Protein AF-A0A7S2FAE6-F1 (afdb_monomer)

Solvent-accessible surface area (backbone atoms only — not comparable to full-atom values): 12462 Å² total; per-residue (Å²): 137,85,75,59,72,75,58,51,53,54,49,51,54,49,50,62,63,43,47,62,54,51,49,50,54,51,50,50,52,50,46,66,76,73,44,55,69,73,56,50,51,54,55,51,71,72,33,72,61,52,60,45,44,45,73,72,30,77,69,49,45,90,47,55,66,68,56,52,51,54,55,57,71,53,44,44,81,48,76,45,56,57,75,36,74,50,88,51,78,46,15,25,38,34,30,67,38,46,37,33,40,39,87,93,40,81,41,41,62,72,33,75,45,34,72,69,37,31,58,52,83,56,66,88,67,57,74,73,68,69,36,30,25,74,28,58,28,35,31,38,34,38,43,37,68,55,54,50,57,50,27,75,74,30,61,75,46,32,60,47,46,52,51,43,27,52,53,50,50,52,53,41,48,52,52,50,50,51,55,53,51,54,52,51,54,54,50,53,52,52,53,50,54,53,51,52,51,52,53,53,54,50,52,53,52,51,51,52,51,52,53,55,51,52,57,54,53,52,55,54,51,55,54,55,67,73,75,113

Mean predicted aligned error: 9.19 Å

Secondary structure (DSSP, 8-state):
----HHHHHHHHHHHHHHHHHHHHHHHHHHHHHHS-HHHHHHHHHT-HHHHHHHHH-TTTTT--HHHHHHHHHTPEEEEE-TTPBP--TTEEEEEEES-EEETTEEE-TT-EE-TTGGG---TTT---PPPEESS-EEEEEEEHHHHHHHHHH-HHHHHHHHHHHHHHHHHHHHHHHHHHHHHHHHHHHHHHHHHHHHHHHHHHHHHHHHHHHHHHHHHHHHHHTT--

InterPro domains:
  IPR014710 RmlC-like jelly roll fold [G3DSA:2.60.120.10] (27-183)
  IPR018490 Cyclic nucleotide-binding domain superfamily [SSF51206] (2-164)

Foldseek 3Di:
DDDPPVVVVQVVVCCVVCVVVVVVVVVVVCCVVPPDPVVLLVVLVVDVLLVLCCPQQVLCPPDDSVLSSLQVVQWDKDKDAAFDWDPCALKKKAWQAAWKDWPNDIDGHSDIDCSLRVLDDDVLLNDTGTITGHHITMIIMHHSVSNVVSCVVPVSSVVSSVVSSVVSSVVSVVVSVVVVVVVVVVVVVVVVVVVVVVVVVVVVVVVVVVVVVVVVVVVVVVVVVVVD

Structure (mmCIF, N/CA/C/O backbone):
data_AF-A0A7S2FAE6-F1
#
_entry.id   AF-A0A7S2FAE6-F1
#
loop_
_atom_site.group_PDB
_atom_site.id
_atom_site.type_symbol
_atom_site.label_atom_id
_atom_site.label_alt_id
_atom_site.label_comp_id
_atom_site.label_asym_id
_atom_site.label_entity_id
_atom_site.label_seq_id
_atom_site.pdbx_PDB_ins_code
_atom_site.Cartn_x
_atom_site.Cartn_y
_atom_site.Cartn_z
_atom_site.occupancy
_atom_site.B_iso_or_equiv
_atom_site.auth_seq_id
_atom_site.auth_comp_id
_atom_site.auth_asym_id
_atom_site.auth_atom_id
_atom_site.pdbx_PDB_model_num
ATOM 1 N N . TRP A 1 1 ? 23.021 -21.460 19.531 1.00 55.19 1 TRP A N 1
ATOM 2 C CA . TRP A 1 1 ? 23.111 -20.729 18.249 1.00 55.19 1 TRP A CA 1
ATOM 3 C C . TRP A 1 1 ? 24.037 -19.522 18.395 1.00 55.19 1 TRP A C 1
ATOM 5 O O . TRP A 1 1 ? 23.713 -18.613 19.149 1.00 55.19 1 TRP A O 1
ATOM 15 N N . LYS A 1 2 ? 25.222 -19.511 17.762 1.00 80.00 2 LYS A N 1
ATOM 16 C CA . LYS A 1 2 ? 26.150 -18.360 17.795 1.00 80.00 2 LYS A CA 1
ATOM 17 C C . LYS A 1 2 ? 25.986 -17.550 16.503 1.00 80.00 2 LYS A C 1
ATOM 19 O O . LYS A 1 2 ? 26.531 -17.941 15.481 1.00 80.00 2 LYS A O 1
ATOM 24 N N . LEU A 1 3 ? 25.260 -16.426 16.538 1.00 83.75 3 LEU A N 1
ATOM 25 C CA . LEU A 1 3 ? 25.224 -15.502 15.392 1.00 83.75 3 LEU A CA 1
ATOM 26 C C . LEU A 1 3 ? 26.596 -14.824 15.197 1.00 83.75 3 LEU A C 1
ATOM 28 O O . LEU A 1 3 ? 27.256 -14.537 16.205 1.00 83.75 3 LEU A O 1
ATOM 32 N N . PRO A 1 4 ? 27.018 -14.507 13.959 1.00 88.81 4 PRO A N 1
ATOM 33 C CA . PRO A 1 4 ? 28.212 -13.699 13.705 1.00 88.81 4 PRO A CA 1
ATOM 34 C C . PRO A 1 4 ? 28.099 -12.305 14.345 1.00 88.81 4 PRO A C 1
ATOM 36 O O . PRO A 1 4 ? 27.006 -11.742 14.428 1.00 88.81 4 PRO A O 1
ATOM 39 N N . SER A 1 5 ? 29.218 -11.732 14.792 1.00 82.12 5 SER A N 1
ATOM 40 C CA . SER A 1 5 ? 29.260 -10.488 15.584 1.00 82.12 5 SER A CA 1
ATOM 41 C C . SER A 1 5 ? 28.549 -9.301 14.918 1.00 82.12 5 SER A C 1
ATOM 43 O O . SER A 1 5 ? 27.750 -8.637 15.577 1.00 82.12 5 SER A O 1
ATOM 45 N N . GLY A 1 6 ? 28.744 -9.087 13.612 1.00 84.00 6 GLY A N 1
ATOM 46 C CA . GLY A 1 6 ? 28.097 -7.992 12.872 1.00 84.00 6 GLY A CA 1
ATOM 47 C C . GLY A 1 6 ? 26.567 -8.090 12.816 1.00 84.00 6 GLY A C 1
ATOM 48 O O . GLY A 1 6 ? 25.873 -7.077 12.885 1.00 84.00 6 GLY A O 1
ATOM 49 N N . HIS A 1 7 ? 26.022 -9.309 12.782 1.00 84.62 7 HIS A N 1
ATOM 50 C CA . HIS A 1 7 ? 24.574 -9.527 12.777 1.00 84.62 7 HIS A CA 1
ATOM 51 C C . HIS A 1 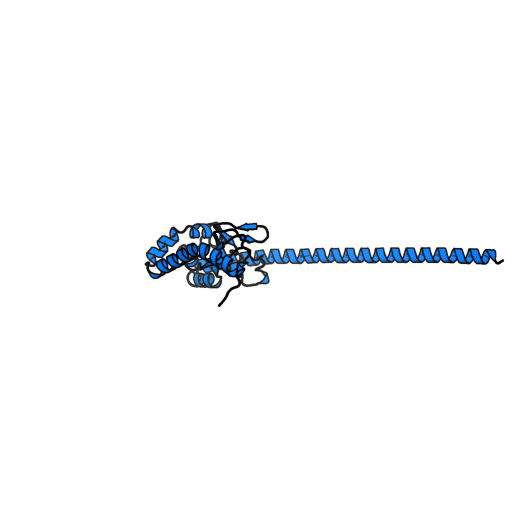7 ? 23.954 -9.274 14.155 1.00 84.62 7 HIS A C 1
ATOM 53 O O . HIS A 1 7 ? 22.822 -8.807 14.239 1.00 84.62 7 HIS A O 1
ATOM 59 N N . ARG A 1 8 ? 24.696 -9.517 15.247 1.00 87.62 8 ARG A N 1
ATOM 60 C CA . ARG A 1 8 ? 24.204 -9.255 16.612 1.00 87.62 8 ARG A CA 1
ATOM 61 C C . ARG A 1 8 ? 23.976 -7.771 16.869 1.00 87.62 8 ARG A C 1
ATOM 63 O O . ARG A 1 8 ? 23.012 -7.427 17.542 1.00 87.62 8 ARG A O 1
ATOM 70 N N . PHE A 1 9 ? 24.858 -6.912 16.356 1.00 86.44 9 PHE A N 1
ATOM 71 C CA . PHE A 1 9 ? 24.716 -5.465 16.513 1.00 86.44 9 PHE A CA 1
ATOM 72 C C . PHE A 1 9 ? 23.469 -4.954 15.786 1.00 86.44 9 PHE A C 1
ATOM 74 O O . PHE A 1 9 ? 22.611 -4.346 16.417 1.00 86.44 9 PHE A O 1
ATOM 81 N N . LYS A 1 10 ? 23.315 -5.305 14.501 1.00 83.38 10 LYS A N 1
ATOM 82 C CA . LYS A 1 10 ? 22.130 -4.945 13.705 1.00 83.38 10 LYS A CA 1
ATOM 83 C C . LYS A 1 10 ? 20.836 -5.474 14.316 1.00 83.38 10 LYS A C 1
ATOM 85 O O . LYS A 1 10 ? 19.850 -4.754 14.376 1.00 83.38 10 LYS A O 1
ATOM 90 N N . LEU A 1 11 ? 20.847 -6.710 14.817 1.00 87.31 11 LEU A N 1
ATOM 91 C CA . LEU A 1 11 ? 19.679 -7.291 15.476 1.00 87.31 11 LEU A CA 1
ATOM 92 C C . LEU A 1 11 ? 19.308 -6.528 16.752 1.00 87.31 11 LEU A C 1
ATOM 94 O O . LEU A 1 11 ? 18.132 -6.288 16.988 1.00 87.31 11 LEU A O 1
ATOM 98 N N . ARG A 1 12 ? 20.291 -6.131 17.571 1.00 88.12 12 ARG A N 1
ATOM 99 C CA . ARG A 1 12 ? 20.035 -5.322 18.772 1.00 88.12 12 ARG A CA 1
ATOM 100 C C . ARG A 1 12 ? 19.494 -3.942 18.421 1.00 88.12 12 ARG A C 1
ATOM 102 O O . ARG A 1 12 ? 18.541 -3.511 19.054 1.00 88.12 12 ARG A O 1
ATOM 109 N N . GLU A 1 13 ? 20.075 -3.280 17.423 1.00 86.06 13 GLU A N 1
ATOM 110 C CA . GLU A 1 13 ? 19.586 -1.988 16.929 1.00 86.06 13 GLU A CA 1
ATOM 111 C C . GLU A 1 13 ? 18.138 -2.109 16.436 1.00 86.06 13 GLU A C 1
ATOM 113 O O . GLU A 1 13 ? 17.268 -1.372 16.898 1.00 86.06 13 GLU A O 1
ATOM 118 N N . TYR A 1 14 ? 17.856 -3.111 15.599 1.00 85.75 14 TYR A N 1
ATOM 119 C CA . TYR A 1 14 ? 16.502 -3.419 15.150 1.00 85.75 14 TYR A CA 1
ATOM 120 C C . TYR A 1 14 ? 15.562 -3.673 16.330 1.00 85.75 14 TYR A C 1
ATOM 122 O O . TYR A 1 14 ? 14.500 -3.072 16.386 1.00 85.75 14 TYR A O 1
ATOM 130 N N . MET A 1 15 ? 15.945 -4.508 17.301 1.00 86.31 15 MET A N 1
ATOM 131 C CA . MET A 1 15 ? 15.112 -4.827 18.467 1.00 86.31 15 MET A CA 1
ATOM 132 C C . MET A 1 15 ? 14.821 -3.612 19.352 1.00 86.31 15 MET A C 1
ATOM 134 O O . MET A 1 15 ? 13.718 -3.510 19.884 1.00 86.31 15 MET A O 1
ATOM 138 N N . LEU A 1 16 ? 15.780 -2.695 19.512 1.00 85.38 16 LEU A N 1
ATOM 139 C CA . LEU A 1 16 ? 15.573 -1.460 20.270 1.00 85.38 16 LEU A CA 1
ATOM 140 C C . LEU A 1 16 ? 14.514 -0.580 19.603 1.00 85.38 16 LEU A C 1
ATOM 142 O O . LEU A 1 16 ? 13.605 -0.116 20.281 1.00 85.38 16 LEU A O 1
ATOM 146 N N . ILE A 1 17 ? 14.592 -0.415 18.282 1.00 82.88 17 ILE A N 1
ATOM 147 C CA . ILE A 1 17 ? 13.633 0.395 17.516 1.00 82.88 17 ILE A CA 1
ATOM 148 C C . ILE A 1 17 ? 12.282 -0.329 17.398 1.00 82.88 17 ILE A C 1
ATOM 150 O O . ILE A 1 17 ? 11.221 0.283 17.502 1.00 82.88 17 ILE A O 1
ATOM 154 N N . ALA A 1 18 ? 12.302 -1.650 17.227 1.00 82.31 18 ALA A N 1
ATOM 155 C CA . ALA A 1 18 ? 11.109 -2.481 17.123 1.00 82.31 18 ALA A CA 1
ATOM 156 C C . ALA A 1 18 ? 10.332 -2.573 18.436 1.00 82.31 18 ALA A C 1
ATOM 158 O O . ALA A 1 18 ? 9.151 -2.914 18.4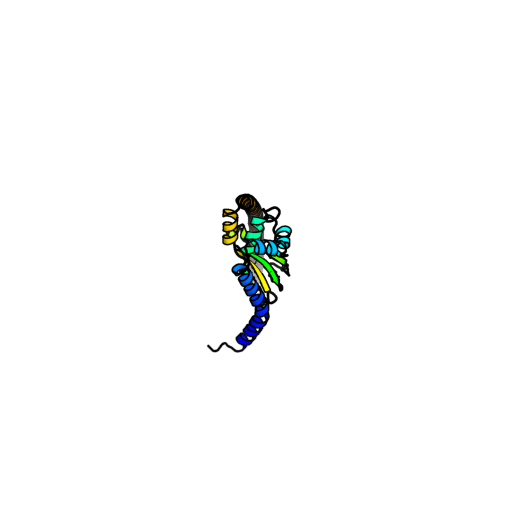03 1.00 82.31 18 ALA A O 1
ATOM 159 N N . LYS A 1 19 ? 10.952 -2.279 19.587 1.00 84.44 19 LYS A N 1
ATOM 160 C CA . LYS A 1 19 ? 10.289 -2.323 20.895 1.00 84.44 19 LYS A CA 1
ATOM 161 C C . LYS A 1 19 ? 9.086 -1.381 20.952 1.00 84.44 19 LYS A C 1
ATOM 163 O O . LYS A 1 19 ? 8.024 -1.802 21.407 1.00 84.44 19 LYS A O 1
ATOM 168 N N . ASP A 1 20 ? 9.227 -0.159 20.445 1.00 74.62 20 ASP A N 1
ATOM 169 C CA . ASP A 1 20 ? 8.150 0.839 20.463 1.00 74.62 20 ASP A CA 1
ATOM 170 C C . ASP A 1 20 ? 6.988 0.419 19.554 1.00 74.62 20 ASP A C 1
ATOM 172 O O . ASP A 1 20 ? 5.819 0.521 19.924 1.00 74.62 20 ASP A O 1
ATOM 176 N N . ILE A 1 21 ? 7.298 -0.153 18.390 1.00 73.81 21 ILE A N 1
ATOM 177 C CA . ILE A 1 21 ? 6.284 -0.656 17.453 1.00 73.81 21 ILE A CA 1
ATOM 178 C C . ILE A 1 21 ? 5.610 -1.913 18.000 1.00 73.81 21 ILE A C 1
ATOM 180 O O . ILE A 1 21 ? 4.393 -2.021 17.945 1.00 73.81 21 ILE A O 1
ATOM 184 N N . SER A 1 22 ? 6.376 -2.832 18.588 1.00 76.81 22 SER A N 1
ATOM 185 C CA . SER A 1 22 ? 5.836 -4.041 19.222 1.00 76.81 22 SER A CA 1
ATOM 186 C C . SER A 1 22 ? 4.911 -3.684 20.382 1.00 76.81 22 SER A C 1
ATOM 188 O O . SER A 1 22 ? 3.907 -4.357 20.594 1.00 76.81 22 SER A O 1
ATOM 190 N N . CYS A 1 23 ? 5.220 -2.607 21.113 1.00 79.88 23 CYS A N 1
ATOM 191 C CA . CYS A 1 23 ? 4.333 -2.051 22.128 1.00 79.88 23 CYS A CA 1
ATOM 192 C C . CYS A 1 23 ? 3.013 -1.577 21.506 1.00 79.88 23 CYS A C 1
ATOM 194 O O . CYS A 1 23 ? 1.952 -1.970 21.980 1.00 79.88 23 CYS A O 1
ATOM 196 N N . HIS A 1 24 ? 3.067 -0.821 20.404 1.00 71.06 24 HIS A N 1
ATOM 197 C CA . HIS A 1 24 ? 1.869 -0.384 19.684 1.00 71.06 24 HIS A CA 1
ATOM 198 C C . HIS A 1 24 ? 1.041 -1.544 19.118 1.00 71.06 24 HIS A C 1
ATOM 200 O O . HIS A 1 24 ? -0.174 -1.539 19.291 1.00 71.06 24 HIS A O 1
ATOM 206 N N . THR A 1 25 ? 1.669 -2.550 18.504 1.00 74.50 25 THR A N 1
ATOM 207 C CA . THR A 1 25 ? 0.974 -3.747 18.002 1.00 74.50 25 THR A CA 1
ATOM 208 C C . THR A 1 25 ? 0.319 -4.514 19.147 1.00 74.50 25 THR A C 1
ATOM 210 O O . THR A 1 25 ? -0.842 -4.895 19.054 1.00 74.50 25 THR A O 1
ATOM 213 N N . ARG A 1 26 ? 1.028 -4.688 20.269 1.00 78.31 26 ARG A N 1
ATOM 214 C CA . ARG A 1 26 ? 0.478 -5.351 21.456 1.00 78.31 26 ARG A CA 1
ATOM 215 C C . ARG A 1 26 ? -0.671 -4.557 22.062 1.00 78.31 26 ARG A C 1
ATOM 217 O O . ARG A 1 26 ? -1.652 -5.143 22.496 1.00 78.31 26 ARG A O 1
ATOM 224 N N . GLN A 1 27 ? -0.564 -3.233 22.082 1.00 76.94 27 GLN A N 1
ATOM 225 C CA . GLN A 1 27 ? -1.645 -2.368 22.529 1.00 76.94 27 GLN A CA 1
ATOM 226 C C . GLN A 1 27 ? -2.856 -2.489 21.598 1.00 76.94 27 GLN A C 1
ATOM 228 O O . GLN A 1 27 ? -3.959 -2.616 22.104 1.00 76.94 27 GLN A O 1
ATOM 233 N N . GLN A 1 28 ? -2.673 -2.518 20.273 1.00 73.75 28 GLN A N 1
ATOM 234 C CA . GLN A 1 28 ? -3.770 -2.774 19.330 1.00 73.75 28 GLN A CA 1
ATOM 235 C C . GLN A 1 28 ? -4.436 -4.129 19.578 1.00 73.75 28 GLN A C 1
ATOM 237 O O . GLN A 1 28 ? -5.649 -4.162 19.738 1.00 73.75 28 GLN A O 1
ATOM 242 N N . GLN A 1 29 ? -3.660 -5.206 19.724 1.00 79.69 29 GLN A N 1
ATOM 243 C CA . GLN A 1 29 ? -4.199 -6.532 20.050 1.00 79.69 29 GLN A CA 1
ATOM 244 C C . GLN A 1 29 ? -4.986 -6.525 21.363 1.00 79.69 29 GLN A C 1
ATOM 246 O O . GLN A 1 29 ? -6.108 -7.013 21.424 1.00 79.69 29 GLN A O 1
ATOM 251 N N . LEU A 1 30 ? -4.446 -5.897 22.411 1.00 82.00 30 LEU A N 1
ATOM 252 C CA . LEU A 1 30 ? -5.149 -5.776 23.687 1.00 82.00 30 LEU A CA 1
ATOM 253 C C . LEU A 1 30 ? -6.445 -4.969 23.558 1.00 82.00 30 LEU A C 1
ATOM 255 O O . LEU A 1 30 ? -7.428 -5.300 24.219 1.00 82.00 30 LEU A O 1
ATOM 259 N N . LEU A 1 31 ? -6.463 -3.921 22.732 1.00 79.38 31 LEU A N 1
ATOM 260 C CA . LEU A 1 31 ? -7.671 -3.141 22.463 1.00 79.38 31 LEU A CA 1
ATOM 261 C C . LEU A 1 31 ? -8.706 -3.976 21.693 1.00 79.38 31 LEU A C 1
ATOM 263 O O . LEU A 1 31 ? -9.890 -3.902 22.003 1.00 79.38 31 LEU A O 1
ATOM 267 N N . GLU A 1 32 ? -8.274 -4.784 20.729 1.00 78.94 32 GLU A N 1
ATOM 268 C CA . GLU A 1 32 ? -9.147 -5.664 19.945 1.00 78.94 32 GLU A CA 1
ATOM 269 C C . GLU A 1 32 ? -9.753 -6.795 20.786 1.00 78.94 32 GLU A C 1
ATOM 271 O O . GLU A 1 32 ? -10.933 -7.106 20.632 1.00 78.94 32 GLU A O 1
ATOM 276 N N . GLU A 1 33 ? -8.980 -7.371 21.707 1.00 87.38 33 GLU A N 1
ATOM 277 C CA . GLU A 1 33 ? -9.419 -8.483 22.560 1.00 87.38 33 GLU A CA 1
ATOM 278 C C . GLU A 1 33 ? -10.288 -8.033 23.744 1.00 87.38 33 GLU A C 1
ATOM 280 O O . GLU A 1 33 ? -11.186 -8.763 24.159 1.00 87.38 33 GLU A O 1
ATOM 285 N N . ASN A 1 34 ? -10.030 -6.846 24.311 1.00 89.62 34 ASN A N 1
ATOM 286 C CA . ASN A 1 34 ? -10.647 -6.430 25.579 1.00 89.62 34 ASN A CA 1
ATOM 287 C C . ASN A 1 34 ? -11.699 -5.324 25.442 1.00 89.62 34 ASN A C 1
ATOM 289 O O . ASN A 1 34 ? -12.437 -5.072 26.397 1.00 89.62 34 ASN A O 1
ATOM 293 N N . LEU A 1 35 ? -11.777 -4.627 24.305 1.00 89.38 35 LEU A N 1
ATOM 294 C CA . LEU A 1 35 ? -12.787 -3.586 24.117 1.00 89.38 35 LEU A CA 1
ATOM 295 C C . LEU A 1 35 ? -14.020 -4.122 23.406 1.00 89.38 35 LEU A C 1
ATOM 297 O O . LEU A 1 35 ? -13.930 -4.911 22.472 1.00 89.38 35 LEU A O 1
ATOM 301 N N . SER A 1 36 ? -15.181 -3.593 23.788 1.00 92.44 36 SER A N 1
ATOM 302 C CA . SER A 1 36 ? -16.413 -3.808 23.033 1.00 92.44 36 SER A CA 1
ATOM 303 C C . SER A 1 36 ? -16.298 -3.244 21.615 1.00 92.44 36 SER A C 1
ATOM 305 O O . SER A 1 36 ? -15.669 -2.206 21.391 1.00 92.44 36 SER A O 1
ATOM 307 N N . GLU A 1 37 ? -16.975 -3.878 20.657 1.00 88.19 37 GLU A N 1
ATOM 308 C CA . GLU A 1 37 ? -16.965 -3.449 19.253 1.00 88.19 37 GLU A CA 1
ATOM 309 C C . GLU A 1 37 ? -17.378 -1.982 19.077 1.00 88.19 37 GLU A C 1
ATOM 311 O O . GLU A 1 37 ? -16.783 -1.249 18.288 1.00 88.19 37 GLU A O 1
ATOM 316 N N . GLY A 1 38 ? -18.361 -1.519 19.857 1.00 91.38 38 GLY A N 1
ATOM 317 C CA . GLY A 1 38 ? -18.809 -0.128 19.818 1.00 91.38 38 GLY A CA 1
ATOM 318 C C . GLY A 1 38 ? -17.715 0.863 20.223 1.00 91.38 38 GLY A C 1
ATOM 319 O O . GLY A 1 38 ? -17.598 1.932 19.621 1.00 91.38 38 GLY A O 1
ATOM 320 N N . LEU A 1 39 ? -16.883 0.516 21.209 1.00 90.25 39 LEU A N 1
ATOM 321 C CA . LEU A 1 39 ? -15.762 1.359 21.622 1.00 90.25 39 LEU A CA 1
ATOM 322 C C . LEU A 1 39 ? -14.607 1.291 20.618 1.00 90.25 39 LEU A C 1
ATOM 324 O O . LEU A 1 39 ? -14.026 2.327 20.301 1.00 90.25 39 LEU A O 1
ATOM 328 N N . GLN A 1 40 ? -14.333 0.114 20.050 1.00 89.94 40 GLN A N 1
ATOM 329 C CA . GLN A 1 40 ? -13.346 -0.029 18.975 1.00 89.94 40 GLN A CA 1
ATOM 330 C C . GLN A 1 40 ? -13.697 0.862 17.778 1.00 89.94 40 GLN A C 1
ATOM 332 O O . GLN A 1 40 ? -12.844 1.605 17.297 1.00 89.94 40 GLN A O 1
ATOM 337 N N . ARG A 1 41 ? -14.967 0.875 17.347 1.00 91.06 41 ARG A N 1
ATOM 338 C CA . ARG A 1 41 ? -15.430 1.761 16.265 1.00 91.06 41 ARG A CA 1
ATOM 339 C C . ARG A 1 41 ? -15.200 3.236 16.587 1.00 91.06 41 ARG A C 1
ATOM 341 O O . ARG A 1 41 ? -14.702 3.961 15.733 1.00 91.06 41 ARG A O 1
ATOM 348 N N . LYS A 1 42 ? -15.505 3.681 17.811 1.00 92.31 42 LYS A N 1
ATOM 349 C CA . LYS A 1 42 ? -15.258 5.073 18.235 1.00 92.31 42 LYS A CA 1
ATOM 350 C C . LYS A 1 42 ? -13.776 5.444 18.153 1.00 92.31 42 LYS A C 1
ATOM 352 O O . LYS A 1 42 ? -13.445 6.472 17.574 1.00 92.31 42 LYS A O 1
ATOM 357 N N . ILE A 1 43 ? -12.890 4.580 18.649 1.00 91.50 43 ILE A N 1
ATOM 358 C CA . ILE A 1 43 ? -11.435 4.798 18.580 1.00 91.50 43 ILE A CA 1
ATOM 359 C C . ILE A 1 43 ? -10.960 4.863 17.122 1.00 91.50 43 ILE A C 1
ATOM 361 O O . ILE A 1 43 ? -10.132 5.701 16.766 1.00 91.50 43 ILE A O 1
ATOM 365 N N . LEU A 1 44 ? -11.491 3.997 16.256 1.00 90.81 44 LEU A N 1
ATOM 366 C CA . LEU A 1 44 ? -11.144 3.985 14.836 1.00 90.81 44 LEU A CA 1
ATOM 367 C C . LEU A 1 44 ? -11.625 5.239 14.095 1.00 90.81 44 LEU A C 1
ATOM 369 O O . LEU A 1 44 ? -10.918 5.709 13.205 1.00 90.81 44 LEU A O 1
ATOM 373 N N . LEU A 1 45 ? -12.770 5.811 14.477 1.00 93.19 45 LEU A N 1
ATOM 374 C CA . LEU A 1 45 ? -13.264 7.074 13.914 1.00 93.19 45 LEU A CA 1
ATOM 375 C C . LEU A 1 45 ? -12.353 8.258 14.238 1.00 93.19 45 LEU A C 1
ATOM 377 O O . LEU A 1 45 ? -12.184 9.151 13.411 1.00 93.19 45 LEU A O 1
ATOM 381 N N . GLU A 1 46 ? -11.729 8.241 15.411 1.00 92.81 46 GLU A N 1
ATOM 382 C CA . GLU A 1 46 ? -10.755 9.252 15.829 1.00 92.81 46 GLU A CA 1
ATOM 383 C C . GLU A 1 46 ? -9.343 8.972 15.284 1.00 92.81 46 GLU A C 1
ATOM 385 O O . GLU A 1 46 ? -8.431 9.794 15.418 1.00 92.81 46 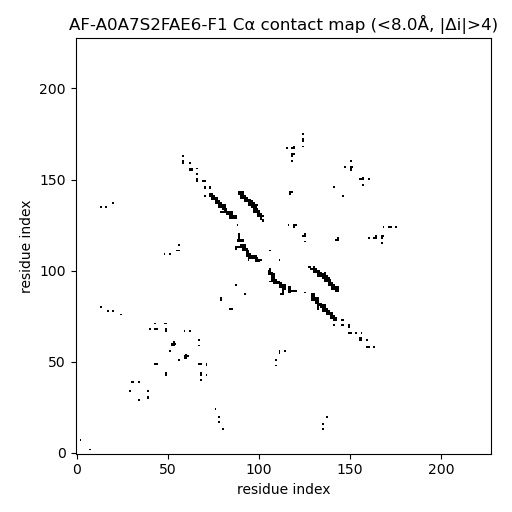GLU A O 1
ATOM 390 N N . SER A 1 47 ? -9.134 7.822 14.634 1.00 91.50 47 SER A N 1
ATOM 391 C CA . SER A 1 47 ? -7.826 7.445 14.114 1.00 91.50 47 SER A CA 1
ATOM 392 C C . SER A 1 47 ? -7.416 8.340 12.939 1.00 91.50 47 SER A C 1
ATOM 394 O O . SER A 1 47 ? -8.124 8.423 11.931 1.00 91.50 47 SER A O 1
ATOM 396 N N . PRO A 1 48 ? -6.198 8.915 12.953 1.00 93.75 48 PRO A N 1
ATOM 397 C CA . PRO A 1 48 ? -5.702 9.718 11.836 1.00 93.75 48 PRO A CA 1
ATOM 398 C C . PRO A 1 48 ? -5.526 8.902 10.545 1.00 93.75 48 PRO A C 1
ATOM 400 O O . PRO A 1 48 ? -5.364 9.477 9.470 1.00 93.75 48 PRO A O 1
ATOM 403 N N . ILE A 1 49 ? -5.534 7.565 10.628 1.00 95.00 49 ILE A N 1
ATOM 404 C CA . ILE A 1 49 ? -5.469 6.679 9.459 1.00 95.00 49 ILE A CA 1
ATOM 405 C C . ILE A 1 49 ? -6.687 6.842 8.563 1.00 95.00 49 ILE A C 1
ATOM 407 O O . ILE A 1 49 ? -6.531 6.843 7.341 1.00 95.00 49 ILE A O 1
ATOM 411 N N . LEU A 1 50 ? -7.866 7.034 9.155 1.00 95.62 50 LEU A N 1
ATOM 412 C CA . LEU A 1 50 ? -9.107 7.202 8.411 1.00 95.62 50 LEU A CA 1
ATOM 413 C C . LEU A 1 50 ? -8.998 8.388 7.445 1.00 95.62 50 LEU A C 1
ATOM 415 O O . LEU A 1 50 ? -9.211 8.229 6.243 1.00 95.62 50 LEU A O 1
ATOM 419 N N . GLY A 1 51 ? -8.529 9.536 7.943 1.00 95.81 51 GLY A N 1
ATOM 420 C CA . GLY A 1 51 ? -8.310 10.728 7.122 1.00 95.81 51 GLY A CA 1
ATOM 421 C C . GLY A 1 51 ? -7.247 10.530 6.035 1.00 95.81 51 GLY A C 1
ATOM 422 O O . GLY A 1 51 ? -7.407 11.021 4.916 1.00 95.81 51 GLY A O 1
ATOM 423 N N . VAL A 1 52 ? -6.180 9.771 6.316 1.00 97.19 52 VAL A N 1
ATOM 424 C CA . VAL A 1 52 ? -5.151 9.444 5.312 1.00 97.19 52 VAL A CA 1
ATOM 425 C C . VAL A 1 52 ? -5.736 8.604 4.182 1.00 97.19 52 VAL A C 1
ATOM 427 O O . VAL A 1 52 ? -5.496 8.925 3.018 1.00 97.19 52 VAL A O 1
ATOM 430 N N . ILE A 1 53 ? -6.510 7.566 4.504 1.00 97.38 53 ILE A N 1
ATOM 431 C CA . ILE A 1 53 ? -7.147 6.704 3.503 1.00 97.38 53 ILE A CA 1
ATOM 432 C C . ILE A 1 53 ? -8.140 7.518 2.676 1.00 97.38 53 ILE A C 1
ATOM 434 O O . ILE A 1 53 ? -8.014 7.560 1.457 1.00 97.38 53 ILE A O 1
ATOM 438 N N . GLN A 1 54 ? -9.055 8.245 3.313 1.00 96.25 54 GLN A N 1
ATOM 439 C CA . GLN A 1 54 ? -10.060 9.043 2.604 1.00 96.25 54 GLN A CA 1
ATOM 440 C C . GLN A 1 54 ? -9.443 10.092 1.668 1.00 96.25 54 GLN A C 1
ATOM 442 O O . GLN A 1 54 ? -9.954 10.315 0.573 1.00 96.25 54 GLN A O 1
ATOM 447 N N . THR A 1 55 ? -8.333 10.715 2.076 1.00 96.81 55 THR A N 1
ATOM 448 C CA . THR A 1 55 ? -7.697 11.792 1.301 1.00 96.81 55 THR A CA 1
ATOM 449 C C . THR A 1 55 ? -6.774 11.264 0.204 1.00 96.81 55 THR A C 1
ATOM 451 O O . THR A 1 55 ? -6.713 11.836 -0.883 1.00 96.81 55 THR A O 1
ATOM 454 N N . LYS A 1 56 ? -6.006 10.200 0.475 1.00 97.38 56 LYS A N 1
ATOM 455 C CA . LYS A 1 56 ? -4.937 9.731 -0.428 1.00 97.38 56 LYS A CA 1
ATOM 456 C C . LYS A 1 56 ? -5.323 8.523 -1.274 1.00 97.38 56 LYS A C 1
ATOM 458 O O . LYS A 1 56 ? -4.668 8.266 -2.281 1.00 97.38 56 LYS A O 1
ATOM 463 N N . VAL A 1 57 ? -6.365 7.787 -0.897 1.00 97.81 57 VAL A N 1
ATOM 464 C CA . VAL A 1 57 ? -6.817 6.586 -1.604 1.00 97.81 57 VAL A CA 1
ATOM 465 C C . VAL A 1 57 ? -8.080 6.926 -2.387 1.00 97.81 57 VAL A C 1
ATOM 467 O O . VAL A 1 57 ? -9.185 6.950 -1.854 1.00 97.81 57 VAL A O 1
ATOM 470 N N . TYR A 1 58 ? -7.921 7.193 -3.684 1.00 96.75 58 TYR A N 1
ATOM 471 C CA . TYR A 1 58 ? -8.999 7.744 -4.518 1.00 96.75 58 TYR A CA 1
ATOM 472 C C . TYR A 1 58 ? -10.265 6.865 -4.555 1.00 96.75 58 TYR A C 1
ATOM 474 O O . TYR A 1 58 ? -11.381 7.375 -4.658 1.00 96.75 58 TYR A O 1
ATOM 482 N N . TRP A 1 59 ? -10.106 5.540 -4.485 1.00 96.81 59 TRP A N 1
ATOM 483 C CA . TRP A 1 59 ? -11.232 4.609 -4.490 1.00 96.81 59 TRP A CA 1
ATOM 484 C C . TRP A 1 59 ? -11.933 4.534 -3.134 1.00 96.81 59 TRP A C 1
ATOM 486 O O . TRP A 1 59 ? -13.114 4.201 -3.097 1.00 96.81 59 TRP A O 1
ATOM 496 N N . ALA A 1 60 ? -11.251 4.909 -2.050 1.00 96.94 60 ALA A N 1
ATOM 497 C CA . ALA A 1 60 ? -11.813 4.933 -0.705 1.00 96.94 60 ALA A CA 1
ATOM 498 C C . ALA A 1 60 ? -12.653 6.190 -0.429 1.00 96.94 60 ALA A C 1
ATOM 500 O O . ALA A 1 60 ? -13.498 6.190 0.464 1.00 96.94 60 ALA A O 1
ATOM 501 N N . ALA A 1 61 ? -12.450 7.261 -1.202 1.00 93.62 61 ALA A N 1
ATOM 502 C CA . ALA A 1 61 ? -13.242 8.480 -1.087 1.00 93.62 61 ALA A CA 1
ATOM 503 C C . ALA A 1 61 ? -14.734 8.171 -1.290 1.00 93.62 61 ALA A C 1
ATOM 505 O O . ALA A 1 61 ? -15.100 7.645 -2.332 1.00 93.62 61 ALA A O 1
ATOM 506 N N . GLY A 1 62 ? -15.603 8.489 -0.331 1.00 92.31 62 GLY A N 1
ATOM 507 C CA . GLY A 1 62 ? -17.044 8.225 -0.449 1.00 92.31 62 GLY A CA 1
ATOM 508 C C . GLY A 1 62 ? -17.445 6.748 -0.352 1.00 92.31 62 GLY A C 1
ATOM 509 O O . GLY A 1 62 ? -18.531 6.394 -0.805 1.00 92.31 62 GLY A O 1
ATOM 510 N N . LEU A 1 63 ? -16.581 5.887 0.195 1.00 96.44 63 LEU A N 1
ATOM 511 C CA . LEU A 1 63 ? -17.029 4.604 0.734 1.00 96.44 63 LEU A CA 1
ATOM 512 C C . LEU A 1 63 ? -17.906 4.821 1.970 1.00 96.44 63 LEU A C 1
ATOM 514 O O . LEU A 1 63 ? -17.761 5.815 2.685 1.00 96.44 63 LEU A O 1
ATOM 518 N N . GLU A 1 64 ? -18.788 3.858 2.219 1.00 96.31 64 GLU A N 1
ATOM 519 C CA . GLU A 1 64 ? -19.541 3.775 3.464 1.00 96.31 64 GLU A CA 1
ATOM 520 C C . GLU A 1 64 ? -18.589 3.741 4.665 1.00 96.31 64 GLU A C 1
ATOM 522 O O . GLU A 1 64 ? -17.528 3.110 4.625 1.00 96.31 64 GLU A O 1
ATOM 527 N N . GLN A 1 65 ? -18.962 4.444 5.735 1.00 95.50 65 GLN A N 1
ATOM 528 C CA . GLN A 1 65 ? -18.109 4.589 6.910 1.00 95.50 65 GLN A CA 1
ATOM 529 C C . GLN A 1 65 ? -17.780 3.234 7.542 1.00 95.50 65 GLN A C 1
ATOM 531 O O . GLN A 1 65 ? -16.621 2.988 7.857 1.00 95.50 65 GLN A O 1
ATOM 536 N N . ASP A 1 66 ? -18.762 2.342 7.669 1.00 95.75 66 ASP A N 1
ATOM 537 C CA . ASP A 1 66 ? -18.550 1.017 8.256 1.00 95.75 66 ASP A CA 1
ATOM 538 C C . ASP A 1 66 ? -17.588 0.169 7.409 1.00 95.75 66 ASP A C 1
ATOM 540 O O . ASP A 1 66 ? -16.665 -0.433 7.954 1.00 95.75 66 ASP A O 1
ATOM 544 N N . ALA A 1 67 ? -17.688 0.233 6.076 1.00 97.12 67 ALA A N 1
ATOM 545 C CA . ALA A 1 67 ? -16.732 -0.422 5.183 1.00 97.12 67 ALA A CA 1
ATOM 546 C C . ALA A 1 67 ? -15.303 0.130 5.354 1.00 97.12 67 ALA A C 1
ATOM 548 O O . ALA A 1 67 ? -14.333 -0.628 5.351 1.00 97.12 67 ALA A O 1
ATOM 549 N N . LEU A 1 68 ? -15.147 1.449 5.534 1.00 96.81 68 LEU A N 1
ATOM 550 C CA . LEU A 1 68 ? -13.842 2.060 5.818 1.00 96.81 68 LEU A CA 1
ATOM 551 C C . LEU A 1 68 ? -13.272 1.605 7.163 1.00 96.81 68 LEU A C 1
ATOM 553 O O . LEU A 1 68 ? -12.073 1.342 7.251 1.00 96.81 68 LEU A O 1
ATOM 557 N N . LEU A 1 69 ? -14.108 1.511 8.197 1.00 95.44 69 LEU A N 1
ATOM 558 C CA . LEU A 1 69 ? -13.687 1.032 9.512 1.00 95.44 69 LEU A CA 1
ATOM 559 C C . LEU A 1 69 ? -13.208 -0.421 9.437 1.00 95.44 69 LEU A C 1
ATOM 561 O O . LEU A 1 69 ? -12.141 -0.724 9.969 1.00 95.44 69 LEU A O 1
ATOM 565 N N . GLU A 1 70 ? -13.915 -1.288 8.710 1.00 96.12 70 GLU A N 1
ATOM 566 C CA . GLU A 1 70 ? -13.493 -2.679 8.503 1.00 96.12 70 GLU A CA 1
ATOM 567 C C . GLU A 1 70 ? -12.210 -2.799 7.665 1.00 96.12 70 GLU A C 1
ATOM 569 O O . GLU A 1 70 ? -11.336 -3.612 7.974 1.00 96.12 70 GLU A O 1
ATOM 574 N N . ILE A 1 71 ? -12.007 -1.928 6.668 1.00 97.06 71 ILE A N 1
ATOM 575 C CA . ILE A 1 71 ? -10.720 -1.837 5.955 1.00 97.06 71 ILE A CA 1
ATOM 576 C C . ILE A 1 71 ? -9.584 -1.476 6.919 1.00 97.06 71 ILE A C 1
ATOM 578 O O . ILE A 1 71 ? -8.502 -2.057 6.828 1.00 97.06 71 ILE A O 1
ATOM 582 N N . ILE A 1 72 ? -9.805 -0.526 7.833 1.00 95.31 72 ILE A N 1
ATOM 583 C CA . ILE A 1 72 ? -8.786 -0.110 8.807 1.00 95.31 72 ILE A CA 1
ATOM 584 C C . ILE A 1 72 ? -8.484 -1.236 9.796 1.00 95.31 72 ILE A C 1
ATOM 586 O O . ILE A 1 72 ? -7.316 -1.437 10.120 1.00 95.31 72 ILE A O 1
ATOM 590 N N . ARG A 1 73 ? -9.497 -1.994 10.233 1.00 92.81 73 ARG A N 1
ATOM 591 C CA . ARG A 1 73 ? -9.317 -3.188 11.080 1.00 92.81 73 ARG A CA 1
ATOM 592 C C . ARG A 1 73 ? -8.489 -4.271 10.394 1.00 92.81 73 ARG A C 1
ATOM 594 O O . ARG A 1 73 ? -7.747 -4.986 11.048 1.00 92.81 73 ARG A O 1
ATOM 601 N N . CYS A 1 74 ? -8.572 -4.365 9.070 1.00 94.56 74 CYS A N 1
ATOM 602 C CA . CYS A 1 74 ? -7.779 -5.306 8.283 1.00 94.56 74 CYS A CA 1
ATOM 603 C C . CYS A 1 74 ? -6.320 -4.869 8.042 1.00 94.56 74 CYS A C 1
ATOM 605 O O . CYS A 1 74 ? -5.598 -5.582 7.338 1.00 94.56 74 CYS A O 1
ATOM 607 N N . LEU A 1 75 ? -5.886 -3.704 8.543 1.00 94.75 75 LEU A N 1
ATOM 608 C CA . LEU A 1 75 ? -4.512 -3.234 8.370 1.00 94.75 75 LEU A CA 1
ATOM 609 C C . LEU A 1 75 ? -3.557 -3.958 9.316 1.00 94.75 75 LEU A C 1
ATOM 611 O O . LEU A 1 75 ? -3.665 -3.829 10.531 1.00 94.75 75 LEU A O 1
ATOM 615 N N . ASP A 1 76 ? -2.552 -4.613 8.746 1.00 92.44 76 ASP A N 1
ATOM 616 C CA . ASP A 1 76 ? -1.495 -5.274 9.506 1.00 92.44 76 ASP A CA 1
ATOM 617 C C . ASP A 1 76 ? -0.244 -4.393 9.615 1.00 92.44 76 ASP A C 1
ATOM 619 O O . ASP A 1 76 ? 0.162 -3.730 8.653 1.00 92.44 76 ASP A O 1
ATOM 623 N N . SER A 1 77 ? 0.378 -4.385 10.790 1.00 91.88 77 SER A N 1
ATOM 624 C CA . SER A 1 77 ? 1.557 -3.573 11.090 1.00 91.88 77 SER A CA 1
ATOM 625 C C . SER A 1 77 ? 2.832 -4.364 10.821 1.00 91.88 77 SER A C 1
ATOM 627 O O . SER A 1 77 ? 3.073 -5.406 11.425 1.00 91.88 77 SER A O 1
ATOM 629 N N . ALA A 1 78 ? 3.694 -3.838 9.952 1.00 92.25 78 ALA A N 1
ATOM 630 C CA . ALA A 1 78 ? 4.969 -4.458 9.609 1.00 92.25 78 ALA A CA 1
ATOM 631 C C . ALA A 1 78 ? 6.132 -3.475 9.770 1.00 92.25 78 ALA A C 1
ATOM 633 O O . ALA A 1 78 ? 5.999 -2.269 9.538 1.00 92.25 78 ALA A O 1
ATOM 634 N N . MET A 1 79 ? 7.300 -4.007 10.128 1.00 91.75 79 MET A N 1
ATOM 635 C CA . MET A 1 79 ? 8.530 -3.240 10.276 1.00 91.75 79 MET A CA 1
ATOM 636 C C . MET A 1 79 ? 9.626 -3.799 9.378 1.00 91.75 79 MET A C 1
ATOM 638 O O . MET A 1 79 ? 9.752 -5.008 9.206 1.00 91.75 79 MET A O 1
ATOM 642 N N . TYR A 1 80 ? 10.421 -2.888 8.831 1.00 94.06 80 TYR A N 1
ATOM 643 C CA . TYR A 1 80 ? 11.515 -3.183 7.921 1.00 94.06 80 TYR A CA 1
ATOM 644 C C . TYR A 1 80 ? 12.774 -2.461 8.397 1.00 94.06 80 TYR A C 1
ATOM 646 O O . TYR A 1 80 ? 12.720 -1.297 8.822 1.00 94.06 80 TYR A O 1
ATOM 654 N N . ALA A 1 81 ? 13.908 -3.152 8.344 1.00 93.50 81 ALA A N 1
ATOM 655 C CA . ALA A 1 81 ? 15.210 -2.561 8.610 1.00 93.50 81 ALA A CA 1
ATOM 656 C C . ALA A 1 81 ? 15.637 -1.651 7.451 1.00 93.50 81 ALA A C 1
ATOM 658 O O . ALA A 1 81 ? 14.986 -1.584 6.410 1.00 93.50 81 ALA A O 1
ATOM 659 N N . LYS A 1 82 ? 16.739 -0.925 7.634 1.00 94.81 82 LYS A N 1
ATOM 660 C CA . LYS A 1 82 ? 17.323 -0.081 6.588 1.00 94.81 82 LYS A CA 1
ATOM 661 C C . LYS A 1 82 ? 17.823 -0.918 5.399 1.00 94.81 82 LYS A C 1
ATOM 663 O O . LYS A 1 82 ? 18.372 -1.999 5.5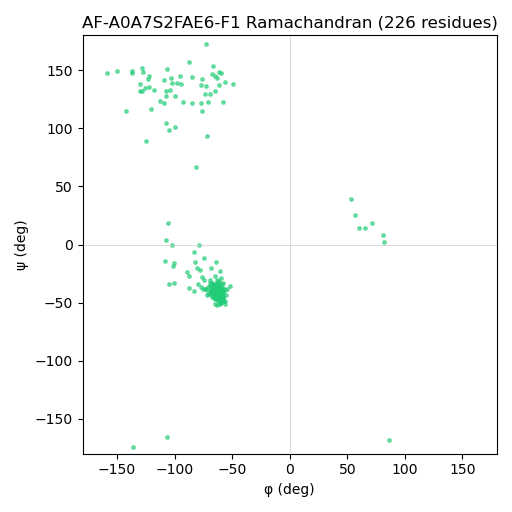91 1.00 94.81 82 LYS A O 1
ATOM 668 N N . ASP A 1 83 ? 17.694 -0.366 4.191 1.00 95.88 83 ASP A N 1
ATOM 669 C CA . ASP A 1 83 ? 18.127 -0.940 2.909 1.00 95.88 83 ASP A CA 1
ATOM 670 C C . ASP A 1 83 ? 17.390 -2.225 2.483 1.00 95.88 83 ASP A C 1
ATOM 672 O O . ASP A 1 83 ? 17.807 -2.884 1.522 1.00 95.88 83 ASP A O 1
ATOM 676 N N . GLU A 1 84 ? 16.263 -2.536 3.127 1.00 96.56 84 GLU A N 1
ATOM 677 C CA . GLU A 1 84 ? 15.378 -3.659 2.819 1.00 96.56 84 GLU A CA 1
ATOM 678 C C . GLU A 1 84 ? 14.335 -3.304 1.758 1.00 96.56 84 GLU A C 1
ATOM 680 O O . GLU A 1 84 ? 13.978 -2.145 1.545 1.00 96.56 84 GLU A O 1
ATOM 685 N N . THR A 1 85 ? 13.828 -4.331 1.080 1.00 97.50 85 THR A N 1
ATOM 686 C CA . THR A 1 85 ? 12.749 -4.183 0.100 1.00 97.50 85 THR A CA 1
ATOM 687 C C . THR A 1 85 ? 11.419 -4.562 0.738 1.00 97.50 85 THR A C 1
ATOM 689 O O . THR A 1 85 ? 11.288 -5.654 1.284 1.00 97.50 85 THR A O 1
ATOM 692 N N . ILE A 1 86 ? 10.422 -3.684 0.632 1.00 97.31 86 ILE A N 1
ATOM 693 C CA . ILE A 1 86 ? 9.076 -3.927 1.156 1.00 97.31 86 ILE A CA 1
ATOM 694 C C . ILE A 1 86 ? 8.267 -4.710 0.105 1.00 97.31 86 ILE A C 1
ATOM 696 O O . ILE A 1 86 ? 8.087 -4.220 -1.017 1.00 97.31 86 ILE A O 1
ATOM 700 N N . PRO A 1 87 ? 7.736 -5.904 0.425 1.00 94.81 87 PRO A N 1
ATOM 701 C CA . PRO A 1 87 ? 6.879 -6.662 -0.477 1.00 94.81 87 PRO A CA 1
ATOM 702 C C . PRO A 1 87 ? 5.504 -5.989 -0.602 1.00 94.81 87 PRO A C 1
ATOM 704 O O . PRO A 1 87 ? 4.593 -6.236 0.177 1.00 94.81 87 PRO A O 1
ATOM 707 N N . ALA A 1 88 ? 5.350 -5.133 -1.611 1.00 92.25 88 ALA A N 1
ATOM 708 C CA . ALA A 1 88 ? 4.113 -4.388 -1.878 1.00 92.25 88 ALA A CA 1
ATOM 709 C C . ALA A 1 88 ? 3.316 -4.930 -3.084 1.00 92.25 88 ALA A C 1
ATOM 711 O O . ALA A 1 88 ? 2.496 -4.223 -3.669 1.00 92.25 88 ALA A O 1
ATOM 712 N N . ARG A 1 89 ? 3.575 -6.175 -3.509 1.00 92.00 89 ARG A N 1
ATOM 713 C CA . ARG A 1 89 ? 2.774 -6.824 -4.560 1.00 92.00 89 ARG A CA 1
ATOM 714 C C . ARG A 1 89 ? 1.423 -7.221 -3.969 1.00 92.00 89 ARG A C 1
ATOM 716 O O . ARG A 1 89 ? 1.404 -7.872 -2.934 1.00 92.00 89 ARG A O 1
ATOM 723 N N . ASN A 1 90 ? 0.325 -6.854 -4.631 1.00 94.19 90 ASN A N 1
ATOM 724 C CA . ASN A 1 90 ? -1.057 -7.121 -4.192 1.00 94.19 90 ASN A CA 1
ATOM 725 C C . ASN A 1 90 ? -1.378 -6.574 -2.792 1.00 94.19 90 ASN A C 1
ATOM 727 O O . ASN A 1 90 ? -2.258 -7.086 -2.100 1.00 94.19 90 ASN A O 1
ATOM 731 N N . LYS A 1 91 ? -0.647 -5.539 -2.369 1.00 96.25 91 LYS A N 1
ATOM 732 C CA . LYS A 1 91 ? -0.809 -4.894 -1.071 1.00 96.25 91 LYS A CA 1
ATOM 733 C C . LYS A 1 91 ? -0.742 -3.384 -1.230 1.00 96.25 91 LYS A C 1
ATOM 735 O O . LYS A 1 91 ? -0.002 -2.870 -2.071 1.00 96.25 91 LYS A O 1
ATOM 740 N N . MET A 1 92 ? -1.488 -2.682 -0.395 1.00 97.44 92 MET A N 1
ATOM 741 C CA . MET A 1 92 ? -1.337 -1.246 -0.188 1.00 97.44 92 MET A CA 1
ATOM 742 C C . MET A 1 92 ? -0.591 -1.036 1.124 1.00 97.44 92 MET A C 1
ATOM 744 O O . MET A 1 92 ? -0.873 -1.722 2.100 1.00 97.44 92 MET A O 1
ATOM 748 N N . ILE A 1 93 ? 0.342 -0.090 1.164 1.00 98.00 93 ILE A N 1
ATOM 749 C CA . ILE A 1 93 ? 1.083 0.257 2.377 1.00 98.00 93 ILE A CA 1
ATOM 750 C C . ILE A 1 93 ? 0.910 1.734 2.724 1.00 98.00 93 ILE A C 1
ATOM 752 O O . ILE A 1 93 ? 0.864 2.593 1.843 1.00 98.00 93 ILE A O 1
ATOM 756 N N . ILE A 1 94 ? 0.864 2.029 4.020 1.00 98.00 94 ILE A N 1
ATOM 757 C CA . ILE A 1 94 ? 0.848 3.376 4.587 1.00 98.00 94 ILE A CA 1
ATOM 758 C C . ILE A 1 94 ? 2.066 3.511 5.494 1.00 98.00 94 ILE A C 1
ATOM 760 O O . ILE A 1 94 ? 2.174 2.822 6.508 1.00 98.00 94 ILE A O 1
ATOM 764 N N . VAL A 1 95 ? 2.980 4.418 5.162 1.00 97.50 95 VAL A N 1
ATOM 765 C CA . VAL A 1 95 ? 4.184 4.651 5.972 1.00 97.50 95 VAL A CA 1
ATOM 766 C C . VAL A 1 95 ? 3.793 5.339 7.279 1.00 97.50 95 VAL A C 1
ATOM 768 O O . VAL A 1 95 ? 3.207 6.420 7.268 1.00 97.50 95 VAL A O 1
ATOM 771 N N . ARG A 1 96 ? 4.127 4.749 8.426 1.00 94.75 96 ARG A N 1
ATOM 772 C CA . ARG A 1 96 ? 3.867 5.325 9.758 1.00 94.75 96 ARG A CA 1
ATOM 773 C C . ARG A 1 96 ? 5.093 5.982 10.363 1.00 94.75 96 ARG A C 1
ATOM 775 O O . ARG A 1 96 ? 4.960 7.000 11.041 1.00 94.75 96 ARG A O 1
ATOM 782 N N . MET A 1 97 ? 6.267 5.442 10.065 1.00 94.19 97 MET A N 1
ATOM 783 C CA . MET A 1 97 ? 7.552 5.931 10.548 1.00 94.19 97 MET A CA 1
ATOM 784 C C . MET A 1 97 ? 8.640 5.633 9.518 1.00 94.19 97 MET A C 1
ATOM 786 O O . MET A 1 97 ? 8.566 4.618 8.829 1.00 94.19 97 MET A O 1
ATOM 790 N N . GLY A 1 98 ? 9.658 6.491 9.452 1.00 95.25 98 GLY A N 1
ATOM 791 C CA . GLY A 1 98 ? 10.817 6.303 8.585 1.00 95.25 98 GLY A CA 1
ATOM 792 C C . GLY A 1 98 ? 10.633 6.834 7.165 1.00 95.25 98 GLY A C 1
ATOM 793 O O . GLY A 1 98 ? 9.702 7.591 6.875 1.00 95.25 98 GLY A O 1
ATOM 794 N N . ILE A 1 99 ? 11.574 6.461 6.298 1.00 97.94 99 ILE A N 1
ATOM 795 C CA . ILE A 1 99 ? 11.695 6.954 4.925 1.00 97.94 99 ILE A CA 1
ATOM 796 C C . ILE A 1 99 ? 11.833 5.777 3.958 1.00 97.94 99 ILE A C 1
ATOM 798 O O . ILE A 1 99 ? 12.665 4.886 4.151 1.00 97.94 99 ILE A O 1
ATOM 802 N N . VAL A 1 100 ? 11.044 5.803 2.886 1.00 98.38 100 VAL A N 1
ATOM 803 C CA . VAL A 1 100 ? 11.034 4.790 1.824 1.00 98.38 100 VAL A CA 1
ATOM 804 C C . VAL A 1 100 ? 11.315 5.455 0.477 1.00 98.38 100 VAL A C 1
ATOM 806 O O . VAL A 1 100 ? 10.738 6.490 0.166 1.00 98.38 100 VAL A O 1
ATOM 809 N N . ALA A 1 101 ? 12.175 4.864 -0.344 1.00 98.31 101 ALA A N 1
ATOM 810 C CA . ALA A 1 101 ? 12.447 5.286 -1.712 1.00 98.31 101 ALA A CA 1
ATOM 811 C C . ALA A 1 101 ? 11.759 4.359 -2.723 1.00 98.31 101 ALA A C 1
ATOM 813 O O . ALA A 1 101 ? 11.854 3.134 -2.624 1.00 98.31 101 ALA A O 1
ATOM 814 N N . ILE A 1 102 ? 11.082 4.937 -3.717 1.00 97.00 102 ILE A N 1
ATOM 815 C CA . ILE A 1 102 ? 10.358 4.204 -4.763 1.00 97.00 102 ILE A CA 1
ATOM 816 C C . ILE A 1 102 ? 10.508 4.926 -6.100 1.00 97.00 102 ILE A C 1
ATOM 818 O O . ILE A 1 102 ? 10.000 6.032 -6.259 1.00 97.00 102 ILE A O 1
ATOM 822 N N . GLY A 1 103 ? 11.173 4.308 -7.082 1.00 92.94 103 GLY A N 1
ATOM 823 C CA . GLY A 1 103 ? 11.235 4.844 -8.452 1.00 92.94 103 GLY A CA 1
ATOM 824 C C . GLY A 1 103 ? 11.710 6.301 -8.542 1.00 92.94 103 GLY A C 1
ATOM 825 O O . GLY A 1 103 ? 11.130 7.082 -9.290 1.00 92.94 103 GLY A O 1
ATOM 826 N N . GLY A 1 104 ? 12.697 6.687 -7.726 1.00 94.25 104 GLY A N 1
ATOM 827 C CA . GLY A 1 104 ? 13.212 8.061 -7.652 1.00 94.25 104 GLY A CA 1
ATOM 828 C C . GLY A 1 104 ? 12.398 9.025 -6.776 1.00 94.25 104 GLY A C 1
ATOM 829 O O . GLY A 1 104 ? 12.747 10.196 -6.688 1.00 94.25 104 GLY A O 1
ATOM 830 N N . ARG A 1 105 ? 11.331 8.563 -6.112 1.00 96.56 105 ARG A N 1
ATOM 831 C CA . ARG A 1 105 ? 10.526 9.352 -5.164 1.00 96.56 105 ARG A CA 1
ATOM 832 C C . ARG A 1 105 ? 10.795 8.927 -3.727 1.00 96.56 105 ARG A C 1
ATOM 834 O O . ARG A 1 105 ? 11.080 7.758 -3.476 1.00 96.56 105 ARG A O 1
ATOM 841 N N . ILE A 1 106 ? 10.639 9.862 -2.793 1.00 98.06 106 ILE A N 1
ATOM 842 C CA . ILE A 1 106 ? 10.755 9.617 -1.354 1.00 98.06 106 ILE A CA 1
ATOM 843 C C . ILE A 1 106 ? 9.369 9.673 -0.712 1.00 98.06 106 ILE A C 1
ATOM 845 O O . ILE A 1 106 ? 8.628 10.636 -0.896 1.00 98.06 106 ILE A O 1
ATOM 849 N N . LEU A 1 107 ? 9.029 8.636 0.045 1.00 98.31 107 LEU A N 1
ATOM 850 C CA . LEU A 1 107 ? 7.812 8.519 0.831 1.00 98.31 107 LEU A CA 1
ATOM 851 C C . LEU A 1 107 ? 8.156 8.623 2.316 1.00 98.31 107 LEU A C 1
ATOM 853 O O . LEU A 1 107 ? 8.939 7.831 2.843 1.00 98.31 107 LEU A O 1
ATOM 857 N N . GLY A 1 108 ? 7.551 9.600 2.984 1.00 97.69 108 GLY A N 1
ATOM 858 C CA . GLY A 1 108 ? 7.628 9.772 4.434 1.00 97.69 108 GLY A CA 1
ATOM 859 C C . GLY A 1 108 ? 6.328 9.375 5.128 1.00 97.69 108 GLY A C 1
ATOM 860 O O . GLY A 1 108 ? 5.435 8.774 4.526 1.00 97.69 108 GLY A O 1
ATOM 861 N N . ARG A 1 109 ? 6.192 9.772 6.394 1.00 97.00 109 ARG A N 1
ATOM 862 C CA . ARG A 1 109 ? 5.006 9.512 7.222 1.00 97.00 109 ARG A CA 1
ATOM 863 C C . ARG A 1 109 ? 3.693 9.876 6.513 1.00 97.00 109 ARG A C 1
ATOM 865 O O . ARG A 1 109 ? 3.574 10.913 5.866 1.00 97.00 109 ARG A O 1
ATOM 872 N N . ASN A 1 110 ? 2.697 9.012 6.672 1.00 97.44 110 ASN A N 1
ATOM 873 C CA . ASN A 1 110 ? 1.364 9.061 6.072 1.00 97.44 110 ASN A CA 1
ATOM 874 C C . ASN A 1 110 ? 1.345 9.029 4.537 1.00 97.44 110 ASN A C 1
ATOM 876 O O . ASN A 1 110 ? 0.327 9.364 3.932 1.00 97.44 110 ASN A O 1
ATOM 880 N N . SER A 1 111 ? 2.447 8.676 3.876 1.00 98.19 111 SER A N 1
ATOM 881 C CA . SER A 1 111 ? 2.436 8.412 2.435 1.00 98.19 111 SER A CA 1
ATOM 882 C C . SER A 1 111 ? 1.824 7.043 2.165 1.00 98.19 111 SER A C 1
ATOM 884 O O . SER A 1 111 ? 2.055 6.108 2.930 1.00 98.19 111 SER A O 1
ATOM 886 N N . VAL A 1 112 ? 1.059 6.942 1.079 1.00 98.06 112 VAL A N 1
ATOM 887 C CA . VAL A 1 112 ? 0.422 5.699 0.639 1.00 98.06 112 VAL A CA 1
ATOM 888 C C . VAL A 1 112 ? 1.123 5.210 -0.622 1.00 98.06 112 VAL A C 1
ATOM 890 O O . VAL A 1 112 ? 1.523 6.019 -1.461 1.00 98.06 112 VAL A O 1
ATOM 893 N N . TYR A 1 113 ? 1.300 3.899 -0.729 1.00 97.81 113 TYR A N 1
ATOM 894 C CA . TYR A 1 113 ? 1.787 3.240 -1.932 1.00 97.81 113 TYR A CA 1
ATOM 895 C C . TYR A 1 113 ? 0.989 1.969 -2.204 1.00 97.81 113 TYR A C 1
ATOM 897 O O . TYR A 1 113 ? 0.556 1.292 -1.275 1.00 97.81 113 TYR A O 1
ATOM 905 N N . GLY A 1 114 ? 0.837 1.610 -3.476 1.00 96.44 114 GLY A N 1
ATOM 906 C CA . GLY A 1 114 ? 0.149 0.383 -3.878 1.00 96.44 114 GLY A CA 1
ATOM 907 C C . GLY A 1 114 ? -1.375 0.502 -3.884 1.00 96.44 114 GLY A C 1
ATOM 908 O O . GLY A 1 114 ? -2.050 -0.486 -4.147 1.00 96.44 114 GLY A O 1
ATOM 909 N N . GLU A 1 115 ? -1.928 1.701 -3.693 1.00 96.75 115 GLU A N 1
ATOM 910 C CA . GLU A 1 115 ? -3.368 1.981 -3.743 1.00 96.75 115 GLU A CA 1
ATOM 911 C C . GLU A 1 115 ? -3.997 1.636 -5.100 1.00 96.75 115 GLU A C 1
ATOM 913 O O . GLU A 1 115 ? -5.163 1.267 -5.170 1.00 96.75 115 GLU A O 1
ATOM 918 N N . ASN A 1 116 ? -3.216 1.708 -6.179 1.00 95.44 116 ASN A N 1
ATOM 919 C CA . ASN A 1 116 ? -3.623 1.244 -7.505 1.00 95.44 116 ASN A CA 1
ATOM 920 C C . ASN A 1 116 ? -3.318 -0.246 -7.721 1.00 95.44 116 ASN A C 1
ATOM 922 O O . ASN A 1 116 ? -4.085 -0.952 -8.370 1.00 95.44 116 ASN A O 1
ATOM 926 N N . SER A 1 117 ? -2.186 -0.723 -7.197 1.00 94.56 117 SER A N 1
ATOM 927 C CA . SER A 1 117 ? -1.705 -2.093 -7.405 1.00 94.56 117 SER A CA 1
ATOM 928 C C . SER A 1 117 ? -2.579 -3.127 -6.699 1.00 94.56 117 SER A C 1
ATOM 930 O O . SER A 1 117 ? -2.808 -4.193 -7.257 1.00 94.56 117 SER A O 1
ATOM 932 N N . ILE A 1 118 ? -3.104 -2.801 -5.513 1.00 96.75 118 ILE A N 1
ATOM 933 C CA . ILE A 1 118 ? -3.995 -3.673 -4.733 1.00 96.75 118 ILE A CA 1
ATOM 934 C C . ILE A 1 118 ? -5.298 -4.018 -5.474 1.00 96.75 118 ILE A C 1
ATOM 936 O O . ILE A 1 118 ? -5.905 -5.044 -5.197 1.00 96.75 118 ILE A O 1
ATOM 940 N N . LEU A 1 119 ? -5.722 -3.199 -6.442 1.00 96.69 119 LEU A N 1
ATOM 941 C CA . LEU A 1 119 ? -6.943 -3.432 -7.221 1.00 96.69 119 LEU A CA 1
ATOM 942 C C . LEU A 1 119 ? -6.746 -4.410 -8.384 1.00 96.69 119 LEU A C 1
ATOM 944 O O . LEU A 1 119 ? -7.714 -4.847 -8.999 1.00 96.69 119 LEU A O 1
ATOM 948 N N . LEU A 1 120 ? -5.503 -4.703 -8.758 1.00 95.50 120 LEU A N 1
ATOM 949 C CA . LEU A 1 120 ? -5.191 -5.456 -9.966 1.00 95.50 120 LEU A CA 1
ATOM 950 C C . LEU A 1 120 ? -4.816 -6.894 -9.612 1.00 95.50 120 LEU A C 1
ATOM 952 O O . LEU A 1 120 ? -4.162 -7.144 -8.607 1.00 95.50 120 LEU A O 1
ATOM 956 N N . VAL A 1 121 ? -5.221 -7.834 -10.466 1.00 91.50 121 VAL A N 1
ATOM 957 C CA . VAL A 1 121 ? -4.872 -9.262 -10.340 1.00 91.50 121 VAL A CA 1
ATOM 958 C C . VAL A 1 121 ? -3.812 -9.652 -11.372 1.00 91.50 121 VAL A C 1
ATOM 960 O O . VAL A 1 121 ? -2.948 -10.483 -11.121 1.00 91.50 121 VAL A O 1
ATOM 963 N N . THR A 1 122 ? -3.852 -9.036 -12.556 1.00 92.19 122 THR A N 1
ATOM 964 C CA . THR A 1 122 ? -2.937 -9.356 -13.653 1.00 92.19 122 THR A CA 1
ATOM 965 C C . THR A 1 122 ? -1.549 -8.762 -13.412 1.00 92.19 122 THR A C 1
ATOM 967 O O . THR A 1 122 ? -1.372 -7.544 -13.488 1.00 92.19 122 THR A O 1
ATOM 970 N N . ASP A 1 123 ? -0.544 -9.624 -13.243 1.00 89.56 123 ASP A N 1
ATOM 971 C CA . ASP A 1 123 ? 0.860 -9.242 -13.014 1.00 89.56 123 ASP A CA 1
ATOM 972 C C . ASP A 1 123 ? 1.407 -8.246 -14.051 1.00 89.56 123 ASP A C 1
ATOM 974 O O . ASP A 1 123 ? 2.162 -7.340 -13.712 1.00 89.56 123 ASP A O 1
ATOM 978 N N . GLN A 1 124 ? 0.990 -8.352 -15.317 1.00 88.94 124 GLN A N 1
ATOM 979 C CA . GLN A 1 124 ? 1.448 -7.448 -16.381 1.00 88.94 124 GLN A CA 1
ATOM 980 C C . GLN A 1 124 ? 1.014 -5.988 -16.170 1.00 88.94 124 GLN A C 1
ATOM 982 O O . GLN A 1 124 ? 1.674 -5.070 -16.659 1.00 88.94 124 GLN A O 1
ATOM 987 N N . LEU A 1 125 ? -0.099 -5.767 -15.465 1.00 89.75 125 LEU A N 1
ATOM 988 C CA . LEU A 1 125 ? -0.607 -4.433 -15.137 1.00 89.75 125 LEU A CA 1
ATOM 989 C C . LEU A 1 125 ? -0.026 -3.918 -13.813 1.00 89.75 125 LEU A C 1
ATOM 991 O O . LEU A 1 125 ? 0.076 -2.703 -13.613 1.00 89.75 125 LEU A O 1
ATOM 995 N N . ILE A 1 126 ? 0.416 -4.832 -12.945 1.00 88.94 126 ILE A N 1
ATOM 996 C CA . ILE A 1 126 ? 1.123 -4.551 -11.693 1.00 88.94 126 ILE A CA 1
ATOM 997 C C . ILE A 1 126 ? 2.603 -4.304 -12.017 1.00 88.94 126 ILE A C 1
ATOM 999 O O . ILE A 1 126 ? 3.502 -5.066 -11.677 1.00 88.94 126 ILE A O 1
ATOM 1003 N N . SER A 1 127 ? 2.867 -3.206 -12.722 1.00 75.25 127 SER A N 1
ATOM 1004 C CA . SER A 1 127 ? 4.226 -2.772 -13.042 1.00 75.25 127 SER A CA 1
ATOM 1005 C C . SER A 1 127 ? 4.578 -1.546 -12.203 1.00 75.25 127 SER A C 1
ATOM 1007 O O . SER A 1 127 ? 4.107 -0.433 -12.466 1.00 75.25 127 SER A O 1
ATOM 1009 N N . GLY A 1 128 ? 5.406 -1.752 -11.180 1.00 84.12 128 GLY A N 1
ATOM 1010 C CA . GLY A 1 128 ? 5.953 -0.700 -10.328 1.00 84.12 128 GLY A CA 1
ATOM 1011 C C . GLY A 1 128 ? 7.231 -1.163 -9.620 1.00 84.12 128 GLY A C 1
ATOM 1012 O O . GLY A 1 128 ? 7.359 -2.353 -9.326 1.00 84.12 128 GLY A O 1
ATOM 1013 N N . PRO A 1 129 ? 8.194 -0.261 -9.364 1.00 92.06 129 PRO A N 1
ATOM 1014 C CA . PRO A 1 129 ? 9.389 -0.600 -8.599 1.00 92.06 129 PRO A CA 1
ATOM 1015 C C . PRO A 1 129 ? 9.007 -0.998 -7.169 1.00 92.06 129 PRO A C 1
ATOM 1017 O O . PRO A 1 129 ? 8.085 -0.433 -6.580 1.00 92.06 129 PRO A O 1
ATOM 1020 N N . MET A 1 130 ? 9.712 -1.974 -6.597 1.00 95.00 130 MET A N 1
ATOM 1021 C CA . MET A 1 130 ? 9.478 -2.348 -5.204 1.00 95.00 130 MET A CA 1
ATOM 1022 C C . MET A 1 130 ? 10.028 -1.256 -4.274 1.00 95.00 130 MET A C 1
ATOM 1024 O O . MET A 1 130 ? 11.125 -0.748 -4.528 1.00 95.00 130 MET A O 1
ATOM 1028 N N . PRO A 1 131 ? 9.288 -0.871 -3.221 1.00 97.31 131 PRO A N 1
ATOM 1029 C CA . PRO A 1 131 ? 9.775 0.104 -2.263 1.00 97.31 131 PRO A CA 1
ATOM 1030 C C . PRO A 1 131 ? 11.031 -0.374 -1.544 1.00 97.31 131 PRO A C 1
ATOM 1032 O O . PRO A 1 131 ? 11.079 -1.519 -1.097 1.00 97.31 131 PRO A O 1
ATOM 1035 N N . ARG A 1 132 ? 12.008 0.519 -1.374 1.00 98.00 132 ARG A N 1
ATOM 1036 C CA . ARG A 1 132 ? 13.222 0.255 -0.598 1.00 98.00 132 ARG A CA 1
ATOM 1037 C C . ARG A 1 132 ? 13.323 1.198 0.590 1.00 98.00 132 ARG A C 1
ATOM 1039 O O . ARG A 1 132 ? 13.122 2.401 0.444 1.0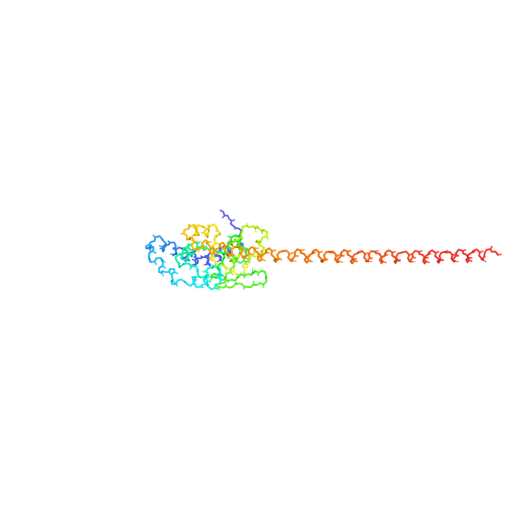0 98.00 132 ARG A O 1
ATOM 1046 N N . THR A 1 133 ? 13.621 0.681 1.768 1.00 98.12 133 THR A N 1
ATOM 1047 C CA . THR A 1 133 ? 13.753 1.489 2.981 1.00 98.12 133 THR A CA 1
ATOM 1048 C C . THR A 1 133 ? 15.091 2.228 3.009 1.00 98.12 133 THR A C 1
ATOM 1050 O O . THR A 1 133 ? 16.133 1.664 2.687 1.00 98.12 133 THR A O 1
ATOM 1053 N N . LEU A 1 134 ? 15.078 3.504 3.403 1.00 97.25 134 LEU A N 1
ATOM 1054 C CA . LEU A 1 134 ? 16.298 4.300 3.628 1.00 97.25 134 LEU A CA 1
ATOM 1055 C C . LEU A 1 134 ? 16.656 4.419 5.118 1.00 97.25 134 LEU A C 1
ATOM 1057 O O . LEU A 1 134 ? 17.780 4.774 5.474 1.00 97.25 134 LEU A O 1
ATOM 1061 N N . SER A 1 135 ? 15.696 4.111 5.987 1.00 94.94 135 SER A N 1
ATOM 1062 C CA . SER A 1 135 ? 15.821 4.047 7.443 1.00 94.94 135 SER A CA 1
ATOM 1063 C C . SER A 1 135 ? 15.118 2.792 7.962 1.00 94.94 135 SER A C 1
ATOM 1065 O O . SER A 1 135 ? 14.603 2.000 7.180 1.00 94.94 135 SER A O 1
ATOM 1067 N N . TYR A 1 136 ? 15.025 2.632 9.280 1.00 93.31 136 TYR A N 1
ATOM 1068 C CA . TYR A 1 136 ? 14.015 1.747 9.856 1.00 93.31 136 TYR A CA 1
ATOM 1069 C C . TYR A 1 136 ? 12.625 2.309 9.547 1.00 93.31 136 TYR A C 1
ATOM 1071 O O . TYR A 1 136 ? 12.403 3.516 9.702 1.00 93.31 136 TYR A O 1
ATOM 1079 N N . VAL A 1 137 ? 11.723 1.463 9.057 1.00 95.00 137 VAL A N 1
ATOM 1080 C CA . VAL A 1 137 ? 10.398 1.873 8.580 1.00 95.00 137 VAL A CA 1
ATOM 1081 C C . VAL A 1 137 ? 9.332 1.013 9.237 1.00 95.00 137 VAL A C 1
ATOM 1083 O O . VAL A 1 137 ? 9.435 -0.209 9.232 1.00 95.00 137 VAL A O 1
ATOM 1086 N N . ALA A 1 138 ? 8.289 1.662 9.750 1.00 94.12 138 ALA A N 1
ATOM 1087 C CA . ALA A 1 138 ? 7.050 1.007 10.155 1.00 94.12 138 ALA A CA 1
ATOM 1088 C C . ALA A 1 138 ? 5.955 1.349 9.147 1.00 94.12 138 ALA A C 1
ATOM 1090 O O . ALA A 1 138 ? 5.778 2.527 8.805 1.00 94.12 138 ALA A O 1
ATOM 1091 N N . VAL A 1 139 ? 5.214 0.349 8.685 1.00 96.00 139 VAL A N 1
ATOM 1092 C CA . VAL A 1 139 ? 4.096 0.517 7.753 1.00 96.00 139 VAL A CA 1
ATOM 1093 C C . VAL A 1 139 ? 2.851 -0.179 8.281 1.00 96.00 139 VAL A C 1
ATOM 1095 O O . VAL A 1 139 ? 2.945 -1.181 8.979 1.00 96.00 139 VAL A O 1
ATOM 1098 N N . LEU A 1 140 ? 1.689 0.338 7.898 1.00 96.00 140 LEU A N 1
ATOM 1099 C CA . LEU A 1 140 ? 0.450 -0.434 7.890 1.00 96.00 140 LEU A CA 1
ATOM 1100 C C . LEU A 1 140 ? 0.257 -0.998 6.490 1.00 96.00 140 LEU A C 1
ATOM 1102 O O . LEU A 1 140 ? 0.495 -0.282 5.517 1.00 96.00 140 LEU A O 1
ATOM 1106 N N . SER A 1 141 ? -0.163 -2.246 6.382 1.00 97.00 141 SER A N 1
ATOM 1107 C CA . SER A 1 141 ? -0.347 -2.944 5.118 1.00 97.00 141 SER A CA 1
ATOM 1108 C C . SER A 1 141 ? -1.753 -3.515 5.012 1.00 97.00 141 SER A C 1
ATOM 1110 O O . SER A 1 141 ? -2.273 -4.082 5.964 1.00 97.00 141 SER A O 1
ATOM 1112 N N . LEU A 1 142 ? -2.375 -3.330 3.852 1.00 97.94 142 LEU A N 1
ATOM 1113 C CA . LEU A 1 142 ? -3.657 -3.922 3.501 1.00 97.94 142 LEU A CA 1
ATOM 1114 C C . LEU A 1 142 ? -3.432 -4.932 2.388 1.00 97.94 142 LEU A C 1
ATOM 1116 O O . LEU A 1 142 ? -2.940 -4.570 1.315 1.00 97.94 142 LEU A O 1
ATOM 1120 N N . ASP A 1 143 ? -3.844 -6.168 2.628 1.00 97.56 143 ASP A N 1
ATOM 1121 C CA . ASP A 1 143 ? -3.779 -7.233 1.636 1.00 97.56 143 ASP A CA 1
ATOM 1122 C C . ASP A 1 143 ? -5.007 -7.212 0.727 1.00 97.56 143 ASP A C 1
ATOM 1124 O O . ASP A 1 143 ? -6.128 -6.956 1.173 1.00 97.56 143 ASP A O 1
ATOM 1128 N N . GLN A 1 144 ? -4.810 -7.530 -0.554 1.00 97.38 144 GLN A N 1
ATOM 1129 C CA . GLN A 1 144 ? -5.904 -7.631 -1.523 1.00 97.38 144 GLN A CA 1
ATOM 1130 C C . GLN A 1 144 ? -6.978 -8.635 -1.081 1.00 97.38 144 GLN A C 1
ATOM 1132 O O . GLN A 1 144 ? -8.164 -8.361 -1.231 1.00 97.38 144 GLN A O 1
ATOM 1137 N N . SER A 1 145 ? -6.585 -9.771 -0.499 1.00 97.38 145 SER A N 1
ATOM 1138 C CA . SER A 1 145 ? -7.530 -10.767 0.018 1.00 97.38 145 SER A CA 1
ATOM 1139 C C . SER A 1 145 ? -8.391 -10.202 1.149 1.00 97.38 145 SER A C 1
ATOM 1141 O O . SER A 1 145 ? -9.601 -10.400 1.148 1.00 97.38 145 SER A O 1
ATOM 1143 N N . SER A 1 146 ? -7.795 -9.450 2.077 1.00 97.88 146 SER A N 1
ATOM 1144 C CA . SER A 1 146 ? -8.533 -8.768 3.142 1.00 97.88 146 SER A CA 1
ATOM 1145 C C . SER A 1 146 ? -9.503 -7.728 2.583 1.00 97.88 146 SER A C 1
ATOM 1147 O O . SER A 1 146 ? -10.648 -7.674 3.020 1.00 97.88 146 SER A O 1
ATOM 1149 N N . LEU A 1 147 ? -9.086 -6.956 1.577 1.00 97.69 147 LEU A N 1
ATOM 1150 C CA . LEU A 1 147 ? -9.952 -5.980 0.913 1.00 97.69 147 LEU A CA 1
ATOM 1151 C C . LEU A 1 147 ? -11.149 -6.644 0.208 1.00 97.69 147 LEU A C 1
ATOM 1153 O O . LEU A 1 147 ? -12.264 -6.134 0.298 1.00 97.69 147 LEU A O 1
ATOM 1157 N N . ILE A 1 148 ? -10.935 -7.789 -0.449 1.00 97.38 148 ILE A N 1
ATOM 1158 C CA . ILE A 1 148 ? -12.010 -8.574 -1.078 1.00 97.38 148 ILE A CA 1
ATOM 1159 C C . ILE A 1 148 ? -13.009 -9.061 -0.024 1.00 97.38 148 ILE A C 1
ATOM 1161 O O . ILE A 1 148 ? -14.206 -8.871 -0.214 1.00 97.38 148 ILE A O 1
ATOM 1165 N N . ARG A 1 149 ? -12.540 -9.585 1.118 1.00 98.06 149 ARG A N 1
ATOM 1166 C CA . ARG A 1 149 ? -13.432 -10.005 2.217 1.00 98.06 149 ARG A CA 1
ATOM 1167 C C . ARG A 1 149 ? -14.309 -8.867 2.735 1.00 98.06 149 ARG A C 1
ATOM 1169 O O . ARG A 1 149 ? -15.471 -9.089 3.050 1.00 98.06 149 ARG A O 1
ATOM 1176 N N . VAL A 1 150 ? -13.781 -7.643 2.812 1.00 97.62 150 VAL A N 1
ATOM 1177 C CA . VAL A 1 150 ? -14.608 -6.484 3.186 1.00 97.62 150 VAL A CA 1
ATOM 1178 C C . VAL A 1 150 ? -15.650 -6.196 2.100 1.00 97.62 150 VAL A C 1
ATOM 1180 O O . VAL A 1 150 ? -16.810 -5.954 2.409 1.00 97.62 150 VAL A O 1
ATOM 1183 N N . CYS A 1 151 ? -15.289 -6.280 0.821 1.00 97.19 151 CYS A N 1
ATOM 1184 C CA . CYS A 1 151 ? -16.242 -6.073 -0.276 1.00 97.19 151 CYS A CA 1
ATOM 1185 C C . CYS A 1 151 ? -17.381 -7.107 -0.281 1.00 97.19 151 CYS A C 1
ATOM 1187 O O . CYS A 1 151 ? -18.508 -6.762 -0.622 1.00 97.19 151 CYS A O 1
ATOM 1189 N N . GLU A 1 152 ? -17.120 -8.342 0.151 1.00 97.62 152 GLU A N 1
ATOM 1190 C CA . GLU A 1 152 ? -18.157 -9.372 0.322 1.00 97.62 152 GLU A CA 1
ATOM 1191 C C . GLU A 1 152 ? -19.199 -8.988 1.387 1.00 97.62 152 GLU A C 1
ATOM 1193 O O . GLU A 1 152 ? -20.364 -9.360 1.267 1.00 97.62 152 GLU A O 1
ATOM 1198 N N . GLN A 1 153 ? -18.801 -8.221 2.406 1.00 97.88 153 GLN A N 1
ATOM 1199 C CA . GLN A 1 153 ? -19.685 -7.762 3.484 1.00 97.88 153 GLN A CA 1
ATOM 1200 C C . GLN A 1 153 ? -20.409 -6.450 3.149 1.00 97.88 153 GLN A C 1
ATOM 1202 O O . GLN A 1 153 ? -21.506 -6.210 3.652 1.00 97.88 153 GLN A O 1
ATOM 1207 N N . TYR A 1 154 ? -19.820 -5.615 2.288 1.00 98.06 154 TYR A N 1
ATOM 1208 C CA . TYR A 1 154 ? -20.334 -4.289 1.937 1.00 98.06 154 TYR A CA 1
ATOM 1209 C C . TYR A 1 154 ? -20.506 -4.151 0.413 1.00 98.06 154 TYR A C 1
ATOM 1211 O O . TYR A 1 154 ? -19.597 -3.667 -0.271 1.00 98.06 154 TYR A O 1
ATOM 1219 N N . PRO A 1 155 ? -21.681 -4.507 -0.148 1.00 97.44 155 PRO A N 1
ATOM 1220 C CA . PRO A 1 155 ? -21.925 -4.460 -1.595 1.00 97.44 155 PRO A CA 1
ATOM 1221 C C . PRO A 1 155 ? -21.735 -3.067 -2.217 1.00 97.44 155 PRO A C 1
ATOM 1223 O O . PRO A 1 155 ? -21.235 -2.937 -3.334 1.00 97.44 155 PRO A O 1
ATOM 1226 N N . SER A 1 156 ? -22.068 -2.007 -1.472 1.00 96.50 156 SER A N 1
ATOM 1227 C CA . SER A 1 156 ? -21.844 -0.611 -1.877 1.00 96.50 156 SER A CA 1
ATOM 1228 C C . SER A 1 156 ? -20.356 -0.321 -2.137 1.00 96.50 156 SER A C 1
ATOM 1230 O O . SER A 1 156 ? -19.994 0.373 -3.098 1.00 96.50 156 SER A O 1
ATOM 1232 N N . ALA A 1 157 ? -19.479 -0.892 -1.305 1.00 97.06 157 ALA A N 1
ATOM 1233 C CA . ALA A 1 157 ? -18.036 -0.801 -1.442 1.00 97.06 157 ALA A CA 1
ATOM 1234 C C . ALA A 1 157 ? -17.534 -1.640 -2.620 1.00 97.06 157 ALA A C 1
ATOM 1236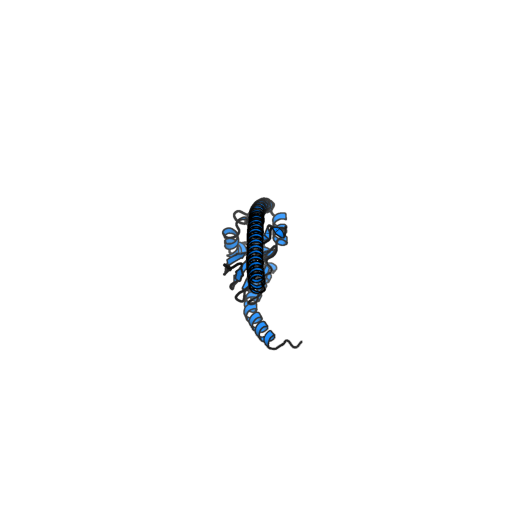 O O . ALA A 1 157 ? -16.736 -1.132 -3.409 1.00 97.06 157 ALA A O 1
ATOM 1237 N N . ASP A 1 158 ? -18.044 -2.864 -2.792 1.00 97.69 158 ASP A N 1
ATOM 1238 C CA . ASP A 1 158 ? -17.710 -3.747 -3.918 1.00 97.69 158 ASP A CA 1
ATOM 1239 C C . ASP A 1 158 ? -17.982 -3.075 -5.273 1.00 97.69 158 ASP A C 1
ATOM 1241 O O . ASP A 1 158 ? -17.085 -2.958 -6.111 1.00 97.69 158 ASP A O 1
ATOM 1245 N N . GLU A 1 159 ? -19.181 -2.525 -5.480 1.00 97.31 159 GLU A N 1
ATOM 1246 C CA . GLU A 1 159 ? -19.535 -1.832 -6.727 1.00 97.31 159 GLU A CA 1
ATOM 1247 C C . GLU A 1 159 ? -18.598 -0.659 -7.036 1.00 97.31 159 GLU A C 1
ATOM 1249 O O . GLU A 1 159 ? -18.220 -0.395 -8.188 1.00 97.31 159 GLU A O 1
ATOM 1254 N N . ARG A 1 160 ? -18.221 0.099 -6.005 1.00 96.56 160 ARG A N 1
ATOM 1255 C CA . ARG A 1 160 ? -17.269 1.199 -6.148 1.00 96.56 160 ARG A CA 1
ATOM 1256 C C . ARG A 1 160 ? -15.876 0.677 -6.486 1.00 96.56 160 ARG A C 1
ATOM 1258 O O . ARG A 1 160 ? -15.233 1.216 -7.392 1.00 96.56 160 ARG A O 1
ATOM 1265 N N . LEU A 1 161 ? -15.425 -0.362 -5.793 1.00 96.81 161 LEU A N 1
ATOM 1266 C CA . LEU A 1 161 ? -14.098 -0.930 -5.966 1.00 96.81 161 LEU A CA 1
ATOM 1267 C C . LEU A 1 161 ? -13.938 -1.564 -7.352 1.00 96.81 161 LEU A C 1
ATOM 1269 O O . LEU A 1 161 ? -12.925 -1.327 -8.008 1.00 96.81 161 LEU A O 1
ATOM 1273 N N . ARG A 1 162 ? -14.969 -2.241 -7.873 1.00 97.44 162 ARG A N 1
ATOM 1274 C CA . ARG A 1 162 ? -14.992 -2.765 -9.251 1.00 97.44 162 ARG A CA 1
ATOM 1275 C C . ARG A 1 162 ? -14.868 -1.662 -10.296 1.00 97.44 162 ARG A C 1
ATOM 1277 O O . ARG A 1 162 ? -14.099 -1.795 -11.248 1.00 97.44 162 ARG A O 1
ATOM 1284 N N . ARG A 1 163 ? -15.569 -0.536 -10.116 1.00 97.25 163 ARG A N 1
ATOM 1285 C CA . ARG A 1 163 ? -15.429 0.636 -11.004 1.00 97.25 163 ARG A CA 1
ATOM 1286 C C . ARG A 1 163 ? -14.013 1.211 -10.957 1.00 97.25 163 ARG A C 1
ATOM 1288 O O . ARG A 1 163 ? -13.438 1.520 -12.001 1.00 97.25 163 ARG A O 1
ATOM 1295 N N . ALA A 1 164 ? -13.435 1.327 -9.763 1.00 97.31 164 ALA A N 1
ATOM 1296 C CA . ALA A 1 164 ? -12.057 1.778 -9.577 1.00 97.31 164 ALA A CA 1
ATOM 1297 C C . ALA A 1 164 ? -11.035 0.821 -10.220 1.00 97.31 164 ALA A C 1
ATOM 1299 O O . ALA A 1 164 ? -10.111 1.264 -10.910 1.00 97.31 164 ALA A O 1
ATOM 1300 N N . GLN A 1 165 ? -11.236 -0.487 -10.058 1.00 97.31 165 GLN A N 1
ATOM 1301 C CA . GLN A 1 165 ? -10.436 -1.540 -10.675 1.00 97.31 165 GLN A CA 1
ATOM 1302 C C . GLN A 1 165 ? -10.498 -1.457 -12.200 1.00 97.31 165 GLN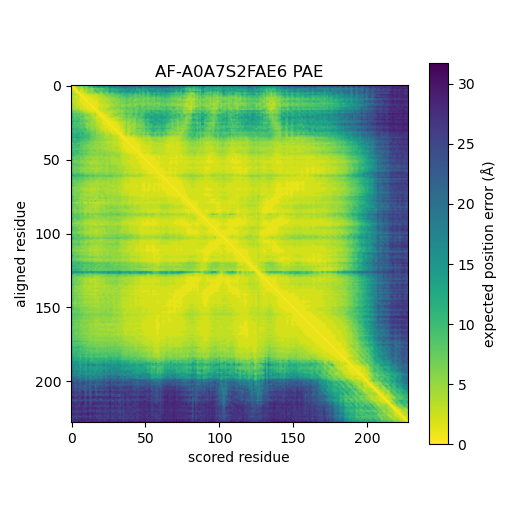 A C 1
ATOM 1304 O O . GLN A 1 165 ? -9.447 -1.388 -12.835 1.00 97.31 165 GLN A O 1
ATOM 1309 N N . ALA A 1 166 ? -11.696 -1.391 -12.790 1.00 97.50 166 ALA A N 1
ATOM 1310 C CA . ALA A 1 166 ? -11.869 -1.257 -14.235 1.00 97.50 166 ALA A CA 1
ATOM 1311 C C . ALA A 1 166 ? -11.165 0.000 -14.765 1.00 97.50 166 ALA A C 1
ATOM 1313 O O . ALA A 1 166 ? -10.375 -0.074 -15.706 1.00 97.50 166 ALA A O 1
ATOM 1314 N N . ARG A 1 167 ? -11.365 1.147 -14.103 1.00 97.12 167 ARG A N 1
ATOM 1315 C CA . ARG A 1 167 ? -10.702 2.409 -14.459 1.00 97.12 167 ARG A CA 1
ATOM 1316 C C . ARG A 1 167 ? -9.176 2.292 -14.403 1.00 97.12 167 ARG A C 1
ATOM 1318 O O . ARG A 1 167 ? -8.494 2.742 -15.323 1.00 97.12 167 ARG A O 1
ATOM 1325 N N . THR A 1 168 ? -8.639 1.681 -13.349 1.00 96.50 168 THR A N 1
ATOM 1326 C CA . THR A 1 168 ? -7.190 1.487 -13.178 1.00 96.50 168 THR A CA 1
ATOM 1327 C C . THR A 1 168 ? -6.629 0.531 -14.222 1.00 96.50 168 THR A C 1
ATOM 1329 O O . THR A 1 168 ? -5.581 0.813 -14.801 1.00 96.50 168 THR A O 1
ATOM 1332 N N . ALA A 1 169 ? -7.324 -0.575 -14.493 1.00 96.62 169 ALA A N 1
ATOM 1333 C CA . ALA A 1 169 ? -6.922 -1.568 -15.480 1.00 96.62 169 ALA A CA 1
ATOM 1334 C C . ALA A 1 169 ? -6.887 -0.971 -16.892 1.00 96.62 169 ALA A C 1
ATOM 1336 O O . ALA A 1 169 ? -5.886 -1.133 -17.588 1.00 96.62 169 ALA A O 1
ATOM 1337 N N . VAL A 1 170 ? -7.920 -0.216 -17.284 1.00 97.19 170 VAL A N 1
ATOM 1338 C CA . VAL A 1 170 ? -7.974 0.479 -18.582 1.00 97.19 170 VAL A CA 1
ATOM 1339 C C . VAL A 1 170 ? -6.830 1.482 -18.706 1.00 97.19 170 VAL A C 1
ATOM 1341 O O . VAL A 1 170 ? -6.091 1.449 -19.689 1.00 97.19 170 VAL A O 1
ATOM 1344 N N . TRP A 1 171 ? -6.625 2.330 -17.694 1.00 95.75 171 TRP A N 1
ATOM 1345 C CA . TRP A 1 171 ? -5.537 3.311 -17.705 1.00 95.75 171 TRP A CA 1
ATOM 1346 C C . TRP A 1 171 ? -4.158 2.648 -17.814 1.00 95.75 171 TRP A C 1
ATOM 1348 O O . TRP A 1 171 ? -3.334 3.035 -18.643 1.00 95.75 171 TRP A O 1
ATOM 1358 N N . ARG A 1 172 ? -3.903 1.606 -17.014 1.00 94.81 172 ARG A N 1
ATOM 1359 C CA . ARG A 1 172 ? -2.641 0.850 -17.049 1.00 94.81 172 ARG A CA 1
ATOM 1360 C C . ARG A 1 172 ? -2.446 0.126 -18.375 1.00 94.81 172 ARG A C 1
ATOM 1362 O O . ARG A 1 172 ? -1.332 0.132 -18.893 1.00 94.81 172 ARG A O 1
ATOM 1369 N N . GLY A 1 173 ? -3.508 -0.452 -18.932 1.00 95.50 173 GLY A N 1
ATOM 1370 C CA . GLY A 1 173 ? -3.494 -1.089 -20.246 1.00 95.50 173 GLY A CA 1
ATOM 1371 C C . GLY A 1 173 ? -3.122 -0.100 -21.348 1.00 95.50 173 GLY A C 1
ATOM 1372 O O . GLY A 1 173 ? -2.235 -0.387 -22.150 1.00 95.50 173 GLY A O 1
ATOM 1373 N N . PHE A 1 174 ? -3.716 1.095 -21.325 1.00 96.62 174 PHE A N 1
ATOM 1374 C CA . PHE A 1 174 ? -3.399 2.173 -22.260 1.00 96.62 174 PHE A CA 1
ATOM 1375 C C . PHE A 1 174 ? -1.928 2.606 -22.165 1.00 96.62 174 PHE A C 1
ATOM 1377 O O . PHE A 1 174 ? -1.216 2.612 -23.171 1.00 96.62 174 PHE A O 1
ATOM 1384 N N . VAL A 1 175 ? -1.435 2.890 -20.953 1.00 94.25 175 VAL A N 1
ATOM 1385 C CA . VAL A 1 175 ? -0.028 3.273 -20.724 1.00 94.25 175 VAL A CA 1
ATOM 1386 C C . VAL A 1 175 ? 0.931 2.167 -21.175 1.00 94.25 175 VAL A C 1
ATOM 1388 O O . VAL A 1 175 ? 1.926 2.443 -21.846 1.00 94.25 175 VAL A O 1
ATOM 1391 N N . LEU A 1 176 ? 0.634 0.905 -20.848 1.00 94.06 176 LEU A N 1
ATOM 1392 C CA . LEU A 1 176 ? 1.459 -0.239 -21.238 1.00 94.06 176 LEU A CA 1
ATOM 1393 C C . LEU A 1 176 ? 1.505 -0.415 -22.761 1.00 94.06 176 LEU A C 1
ATOM 1395 O O . LEU A 1 176 ? 2.576 -0.681 -23.309 1.00 94.06 176 LEU A O 1
ATOM 1399 N N . HIS A 1 177 ? 0.367 -0.256 -23.440 1.00 95.69 177 HIS A N 1
ATOM 1400 C CA . HIS A 1 177 ? 0.292 -0.309 -24.898 1.00 95.69 177 HIS A CA 1
ATOM 1401 C C . HIS A 1 177 ? 1.120 0.812 -25.538 1.00 95.69 177 HIS A C 1
ATOM 1403 O O . HIS A 1 177 ? 1.928 0.540 -26.424 1.00 95.69 177 HIS A O 1
ATOM 1409 N N . GLY A 1 178 ? 1.004 2.046 -25.037 1.00 95.75 178 GLY A N 1
ATOM 1410 C CA . GLY A 1 178 ? 1.805 3.179 -25.510 1.00 95.75 178 GLY A CA 1
ATOM 1411 C C . GLY A 1 178 ? 3.313 2.949 -25.359 1.00 95.75 178 GLY A C 1
ATOM 1412 O O . GLY A 1 178 ? 4.071 3.155 -26.304 1.00 95.75 178 GLY A O 1
ATOM 1413 N N . ILE A 1 179 ? 3.758 2.431 -24.208 1.00 93.31 179 ILE A N 1
ATOM 1414 C CA . ILE A 1 179 ? 5.174 2.092 -23.979 1.00 93.31 179 ILE A CA 1
ATOM 1415 C C . ILE A 1 179 ? 5.648 0.992 -24.941 1.00 93.31 179 ILE A C 1
ATOM 1417 O O . ILE A 1 179 ? 6.767 1.066 -25.455 1.00 93.31 179 ILE A O 1
ATOM 1421 N N . LYS A 1 180 ? 4.827 -0.039 -25.182 1.00 93.56 180 LYS A N 1
ATOM 1422 C CA . LYS A 1 180 ? 5.155 -1.113 -26.133 1.00 93.56 180 LYS A CA 1
ATOM 1423 C C . LYS A 1 180 ? 5.298 -0.574 -27.555 1.00 93.56 180 LYS A C 1
ATOM 1425 O O . LYS A 1 180 ? 6.274 -0.916 -28.220 1.00 93.56 180 LYS A O 1
ATOM 1430 N N . GLU A 1 181 ? 4.383 0.287 -27.989 1.00 95.31 181 GLU A N 1
ATOM 1431 C CA . GLU A 1 181 ? 4.416 0.852 -29.338 1.00 95.31 181 GLU A CA 1
ATOM 1432 C C . GLU A 1 181 ? 5.610 1.790 -29.534 1.00 95.31 181 GLU A C 1
ATOM 1434 O O . GLU A 1 181 ? 6.346 1.646 -30.509 1.00 95.31 181 GLU A O 1
ATOM 1439 N N . GLN A 1 182 ? 5.909 2.652 -28.558 1.00 94.19 182 GLN A N 1
ATOM 1440 C CA . GLN A 1 182 ? 7.095 3.511 -28.610 1.00 94.19 182 GLN A CA 1
ATOM 1441 C C . GLN A 1 182 ? 8.389 2.694 -28.734 1.00 94.19 182 GLN A C 1
ATOM 1443 O O . GLN A 1 182 ? 9.280 3.030 -29.512 1.00 94.19 182 GLN A O 1
ATOM 1448 N N . ARG A 1 183 ? 8.497 1.585 -27.992 1.00 92.75 183 ARG A N 1
ATOM 1449 C CA . ARG A 1 183 ? 9.651 0.678 -28.092 1.00 92.75 183 ARG A CA 1
ATOM 1450 C C . ARG A 1 183 ? 9.742 0.013 -29.463 1.00 92.75 183 ARG A C 1
ATOM 1452 O O . ARG A 1 183 ? 10.852 -0.197 -29.947 1.00 92.75 183 ARG A O 1
ATOM 1459 N N . ARG A 1 184 ? 8.606 -0.315 -30.085 1.00 93.19 184 ARG A N 1
ATOM 1460 C CA . ARG A 1 184 ? 8.555 -0.894 -31.435 1.00 93.19 184 ARG A CA 1
ATOM 1461 C C . ARG A 1 184 ? 9.074 0.100 -32.471 1.00 93.19 184 ARG A C 1
ATOM 1463 O O . ARG A 1 184 ? 9.940 -0.265 -33.260 1.00 93.19 184 ARG A O 1
ATOM 1470 N N . LEU A 1 185 ? 8.618 1.350 -32.407 1.00 93.44 185 LEU A N 1
ATOM 1471 C CA . LEU A 1 185 ? 9.067 2.423 -33.297 1.00 93.44 185 LEU A CA 1
ATOM 1472 C C . LEU A 1 185 ? 10.565 2.713 -33.136 1.00 93.44 185 LEU A C 1
ATOM 1474 O O . LEU A 1 185 ? 11.290 2.709 -34.128 1.00 93.44 185 LEU A O 1
ATOM 1478 N N . ASN A 1 186 ? 11.048 2.851 -31.896 1.00 91.94 186 ASN A N 1
ATOM 1479 C CA . ASN A 1 186 ? 12.473 3.071 -31.620 1.00 91.94 186 ASN A CA 1
ATOM 1480 C C . ASN A 1 186 ? 13.346 1.899 -32.104 1.00 91.94 186 ASN A C 1
ATOM 1482 O O . ASN A 1 186 ? 14.464 2.094 -32.567 1.00 91.94 186 ASN A O 1
ATOM 1486 N N . LYS A 1 187 ? 12.853 0.657 -32.013 1.00 90.56 187 LYS A N 1
ATOM 1487 C CA . LYS A 1 187 ? 13.586 -0.506 -32.528 1.00 90.56 187 LYS A CA 1
ATOM 1488 C C . LYS A 1 187 ? 13.667 -0.483 -34.056 1.00 90.56 187 LYS A C 1
ATOM 1490 O O . LYS A 1 187 ? 14.719 -0.799 -34.602 1.00 90.56 187 LYS A O 1
ATOM 1495 N N . SER A 1 188 ? 12.588 -0.100 -34.737 1.00 88.25 188 SER A N 1
ATOM 1496 C CA . SER A 1 188 ? 12.577 0.040 -36.196 1.00 88.25 188 SER A CA 1
ATOM 1497 C C . SER A 1 188 ? 13.536 1.132 -36.675 1.00 88.25 188 SER A C 1
ATOM 1499 O O . SER A 1 188 ? 14.265 0.894 -37.635 1.00 88.25 188 SER A O 1
ATOM 1501 N N . SER A 1 189 ? 13.601 2.280 -35.989 1.00 86.62 189 SER A N 1
ATOM 1502 C CA . SER A 1 189 ? 14.553 3.344 -36.337 1.00 86.62 189 SER A CA 1
ATOM 1503 C C . SER A 1 189 ? 16.003 2.901 -36.135 1.00 86.62 189 SER A C 1
ATOM 1505 O O . SER A 1 189 ? 16.817 3.080 -37.034 1.00 86.62 189 SER A O 1
ATOM 1507 N N . MET A 1 190 ? 16.313 2.221 -35.024 1.00 84.56 190 MET A N 1
ATOM 1508 C CA . MET A 1 190 ? 17.657 1.675 -34.788 1.00 84.56 190 MET A CA 1
ATOM 1509 C C . MET A 1 190 ? 18.071 0.637 -35.840 1.00 84.56 190 MET A C 1
ATOM 1511 O O . MET A 1 190 ? 19.229 0.599 -36.253 1.00 84.56 190 MET A O 1
ATOM 1515 N N . ILE A 1 191 ? 17.144 -0.221 -36.281 1.00 88.62 191 ILE A N 1
ATOM 1516 C CA . ILE A 1 191 ? 17.421 -1.206 -37.339 1.00 88.62 191 ILE A CA 1
ATOM 1517 C C . ILE A 1 191 ? 17.703 -0.501 -38.671 1.00 88.62 191 ILE A C 1
ATOM 1519 O O . ILE A 1 191 ? 18.600 -0.924 -39.403 1.00 88.62 191 ILE A O 1
ATOM 1523 N N . GLU A 1 192 ? 16.967 0.564 -38.985 1.00 86.06 192 GLU A N 1
ATOM 1524 C CA . GLU A 1 192 ? 17.175 1.322 -40.219 1.00 86.06 192 GLU A CA 1
ATOM 1525 C C . GLU A 1 192 ? 18.505 2.089 -40.202 1.00 86.06 192 GLU A C 1
ATOM 1527 O O . GLU A 1 192 ? 19.273 2.011 -41.161 1.00 86.06 192 GLU A O 1
ATOM 1532 N N . GLU A 1 193 ? 18.855 2.722 -39.080 1.00 84.25 193 GLU A N 1
ATOM 1533 C CA . GLU A 1 193 ? 20.167 3.354 -38.883 1.00 84.25 193 GLU A CA 1
ATOM 1534 C C . GLU A 1 193 ? 21.317 2.345 -39.040 1.00 84.25 193 GLU A C 1
ATOM 1536 O O . GLU A 1 193 ? 22.288 2.608 -39.756 1.00 84.25 193 GLU A O 1
ATOM 1541 N N . ALA A 1 194 ? 21.188 1.150 -38.453 1.00 81.62 194 ALA A N 1
ATOM 1542 C CA . ALA A 1 194 ? 22.182 0.084 -38.587 1.00 81.62 194 ALA A CA 1
ATOM 1543 C C . ALA A 1 194 ? 22.331 -0.407 -40.042 1.00 81.62 194 ALA A C 1
ATOM 1545 O O . ALA A 1 194 ? 23.447 -0.677 -40.504 1.00 81.62 194 ALA A O 1
ATOM 1546 N N . ARG A 1 195 ? 21.228 -0.493 -40.799 1.00 85.00 195 ARG A N 1
ATOM 1547 C CA . ARG A 1 195 ? 21.251 -0.830 -42.235 1.00 85.00 195 ARG A CA 1
ATOM 1548 C C . ARG A 1 195 ? 21.961 0.237 -43.063 1.00 85.00 195 ARG A C 1
ATOM 1550 O O . ARG A 1 195 ? 22.757 -0.118 -43.935 1.00 85.00 195 ARG A O 1
ATOM 1557 N N . ILE A 1 196 ? 21.703 1.518 -42.796 1.00 82.88 196 ILE A N 1
ATOM 1558 C CA . ILE A 1 196 ? 22.361 2.637 -43.487 1.00 82.88 196 ILE A CA 1
ATOM 1559 C C . ILE A 1 196 ? 23.869 2.619 -43.211 1.00 82.88 196 ILE A C 1
ATOM 1561 O O . ILE A 1 196 ? 24.659 2.687 -44.153 1.00 82.88 196 ILE A O 1
ATOM 1565 N N . GLN A 1 197 ? 24.285 2.436 -41.953 1.00 77.50 197 GLN A N 1
ATOM 1566 C CA . GLN A 1 197 ? 25.706 2.341 -41.596 1.00 77.50 197 GLN A CA 1
ATOM 1567 C C . GLN A 1 197 ? 26.400 1.146 -42.258 1.00 77.50 197 GLN A C 1
ATOM 1569 O O . GLN A 1 197 ? 27.512 1.284 -42.764 1.00 77.50 197 GLN A O 1
ATOM 1574 N N . THR A 1 198 ? 25.730 -0.008 -42.325 1.00 83.88 198 THR A N 1
ATOM 1575 C CA . THR A 1 198 ? 26.274 -1.199 -42.996 1.00 83.88 198 THR A CA 1
ATOM 1576 C C . THR A 1 198 ? 26.472 -0.952 -44.496 1.00 83.88 198 THR A C 1
ATOM 1578 O O . THR A 1 198 ? 27.517 -1.303 -45.044 1.00 83.88 198 THR A O 1
ATOM 1581 N N . LYS A 1 199 ? 25.515 -0.293 -45.167 1.00 78.19 199 LYS A N 1
ATOM 1582 C CA . LYS A 1 199 ? 25.646 0.086 -46.586 1.00 78.19 199 LYS A CA 1
ATOM 1583 C C . LYS A 1 199 ? 26.781 1.087 -46.816 1.00 78.19 199 LYS A C 1
ATOM 1585 O O . LYS A 1 199 ? 27.564 0.898 -47.742 1.00 78.19 199 LYS A O 1
ATOM 1590 N N . LEU A 1 200 ? 26.904 2.113 -45.972 1.00 71.88 200 LEU A N 1
ATOM 1591 C CA . LEU A 1 200 ? 27.990 3.099 -46.061 1.00 71.88 200 LEU A CA 1
ATOM 1592 C C . LEU A 1 200 ? 29.367 2.458 -45.834 1.00 71.88 200 LEU A C 1
ATOM 1594 O O . LEU A 1 200 ? 30.305 2.742 -46.578 1.00 71.88 200 LEU A O 1
ATOM 1598 N N . GLY A 1 201 ? 29.480 1.547 -44.862 1.00 69.31 201 GLY A N 1
ATOM 1599 C CA . GLY A 1 201 ? 30.701 0.776 -44.622 1.00 69.31 201 GLY A CA 1
ATOM 1600 C C . GLY A 1 201 ? 31.086 -0.114 -45.808 1.00 69.31 201 GLY A C 1
ATOM 1601 O O . GLY A 1 201 ? 32.261 -0.182 -46.167 1.00 69.31 201 GLY A O 1
ATOM 1602 N N . PHE A 1 202 ? 30.102 -0.737 -46.466 1.00 63.19 202 PHE A N 1
ATOM 1603 C CA . PHE A 1 202 ? 30.330 -1.544 -47.667 1.00 63.19 202 PHE A CA 1
ATOM 1604 C C . PHE A 1 202 ? 30.824 -0.692 -48.847 1.00 63.19 202 PHE A C 1
ATOM 1606 O O . PHE A 1 202 ? 31.829 -1.030 -49.466 1.00 63.19 202 PHE A O 1
ATOM 1613 N N . VAL A 1 203 ? 30.195 0.460 -49.105 1.00 67.19 203 VAL A N 1
ATOM 1614 C CA . VAL A 1 203 ? 30.609 1.392 -50.173 1.00 67.19 203 VAL A CA 1
ATOM 1615 C C . VAL A 1 203 ? 32.033 1.916 -49.943 1.00 67.19 203 VAL A C 1
ATOM 1617 O O . VAL A 1 203 ? 32.834 1.947 -50.879 1.00 67.19 203 VAL A O 1
ATOM 1620 N N . ALA A 1 204 ? 32.387 2.259 -48.700 1.00 60.62 204 ALA A N 1
ATOM 1621 C CA . ALA A 1 204 ? 33.737 2.703 -48.352 1.00 60.62 204 ALA A CA 1
ATOM 1622 C C . ALA A 1 204 ? 34.798 1.600 -48.556 1.00 60.62 204 ALA A C 1
ATOM 1624 O O . ALA A 1 204 ? 35.915 1.886 -48.997 1.00 60.62 204 ALA A O 1
ATOM 1625 N N . ALA A 1 205 ? 34.457 0.336 -48.281 1.00 59.44 205 ALA A N 1
ATOM 1626 C CA . ALA A 1 205 ? 35.336 -0.805 -48.535 1.00 59.44 205 ALA A CA 1
ATOM 1627 C C . ALA A 1 205 ? 35.527 -1.063 -50.042 1.00 59.44 205 ALA A C 1
ATOM 1629 O O . ALA A 1 205 ? 36.653 -1.297 -50.490 1.00 59.44 205 ALA A O 1
ATOM 1630 N N . THR A 1 206 ? 34.461 -0.948 -50.839 1.00 61.81 206 THR A N 1
ATOM 1631 C CA . THR A 1 206 ? 34.522 -1.101 -52.301 1.00 61.81 206 THR A CA 1
ATOM 1632 C C . THR A 1 206 ? 35.333 0.018 -52.962 1.00 61.81 206 THR A C 1
ATOM 1634 O O . THR A 1 206 ? 36.163 -0.266 -53.826 1.00 61.81 206 THR A O 1
ATOM 1637 N N . GLN A 1 207 ? 35.185 1.274 -52.522 1.00 60.09 207 GLN A N 1
ATOM 1638 C CA . GLN A 1 207 ? 36.002 2.385 -53.031 1.00 60.09 207 GLN A CA 1
ATOM 1639 C C . GLN A 1 207 ? 37.488 2.201 -52.712 1.00 60.09 207 GLN A C 1
ATOM 1641 O O . GLN A 1 207 ? 38.313 2.349 -53.614 1.00 60.09 207 GLN A O 1
ATOM 1646 N N . ARG A 1 208 ? 37.839 1.798 -51.481 1.00 58.69 208 ARG A N 1
ATOM 1647 C CA . ARG A 1 208 ? 39.236 1.501 -51.116 1.00 58.69 208 ARG A CA 1
ATOM 1648 C C . ARG A 1 208 ? 39.827 0.372 -51.954 1.00 58.69 208 ARG A C 1
ATOM 1650 O O . ARG A 1 208 ? 40.955 0.509 -52.411 1.00 58.69 208 ARG A O 1
ATOM 1657 N N . SER A 1 209 ? 39.073 -0.698 -52.209 1.00 59.88 209 SER A N 1
ATOM 1658 C CA . SER A 1 209 ? 39.527 -1.788 -53.082 1.00 59.88 209 SER A CA 1
ATOM 1659 C C . SER A 1 209 ? 39.707 -1.338 -54.535 1.00 59.88 209 SER A C 1
ATOM 1661 O O . SER A 1 209 ? 40.679 -1.747 -55.166 1.00 59.88 209 SER A O 1
ATOM 1663 N N . SER A 1 210 ? 38.830 -0.473 -55.057 1.00 60.25 210 SER A N 1
ATOM 1664 C CA . SER A 1 210 ? 38.961 0.050 -56.425 1.00 60.25 210 SER A CA 1
ATOM 1665 C C . SER A 1 210 ? 40.180 0.965 -56.590 1.00 60.25 210 SER A C 1
ATOM 1667 O O . SER A 1 210 ? 40.912 0.823 -57.563 1.00 60.25 210 SER A O 1
ATOM 1669 N N . ILE A 1 211 ? 40.458 1.828 -55.604 1.00 61.19 211 ILE A N 1
ATOM 1670 C CA . ILE A 1 211 ? 41.628 2.718 -55.600 1.00 61.19 211 ILE A CA 1
ATOM 1671 C C . ILE A 1 211 ? 42.917 1.896 -55.481 1.00 61.19 211 ILE A C 1
ATOM 1673 O O . ILE A 1 211 ? 43.877 2.145 -56.203 1.00 61.19 211 ILE A O 1
ATOM 1677 N N . PHE A 1 212 ? 42.930 0.879 -54.615 1.00 57.38 212 PHE A N 1
ATOM 1678 C CA . PHE A 1 212 ? 44.094 0.009 -54.441 1.00 57.38 212 PHE A CA 1
ATOM 1679 C C . PHE A 1 212 ? 44.391 -0.826 -55.697 1.00 57.38 212 PHE A C 1
ATOM 1681 O O . PHE A 1 212 ? 45.551 -1.021 -56.049 1.00 57.38 212 PHE A O 1
ATOM 1688 N N . ASN A 1 213 ? 43.354 -1.284 -56.405 1.00 58.50 213 ASN A N 1
ATOM 1689 C CA . ASN A 1 213 ? 43.521 -1.992 -57.675 1.00 58.50 213 ASN A CA 1
ATOM 1690 C C . ASN A 1 213 ? 43.977 -1.061 -58.809 1.00 58.50 213 ASN A C 1
ATOM 1692 O O . ASN A 1 213 ? 44.805 -1.481 -59.610 1.00 58.50 213 ASN A O 1
ATOM 1696 N N . ALA A 1 214 ? 43.499 0.189 -58.849 1.00 58.75 214 ALA A N 1
ATOM 1697 C CA . ALA A 1 214 ? 43.925 1.182 -59.838 1.00 58.75 214 ALA A CA 1
ATOM 1698 C C . ALA A 1 214 ? 45.409 1.565 -59.679 1.00 58.75 214 ALA A C 1
ATOM 1700 O O . ALA A 1 214 ? 46.158 1.544 -60.652 1.00 58.75 214 ALA A O 1
ATOM 1701 N N . LEU A 1 215 ? 45.864 1.800 -58.443 1.00 58.06 215 LEU A N 1
ATOM 1702 C CA . LEU A 1 215 ? 47.276 2.088 -58.150 1.00 58.06 215 LEU A CA 1
ATOM 1703 C C . LEU A 1 215 ? 48.194 0.911 -58.519 1.00 58.06 215 LEU A C 1
ATOM 1705 O O . LEU A 1 215 ? 49.278 1.106 -59.058 1.00 58.06 215 LEU A O 1
ATOM 1709 N N . ARG A 1 216 ? 47.730 -0.327 -58.312 1.00 57.09 216 ARG A N 1
ATOM 1710 C CA . ARG A 1 216 ? 48.489 -1.532 -58.667 1.00 57.09 216 ARG A CA 1
ATOM 1711 C C . ARG A 1 216 ? 48.615 -1.740 -60.179 1.00 57.09 216 ARG A C 1
ATOM 1713 O O . ARG A 1 216 ? 49.603 -2.312 -60.623 1.00 57.09 216 ARG A O 1
ATOM 1720 N N . THR A 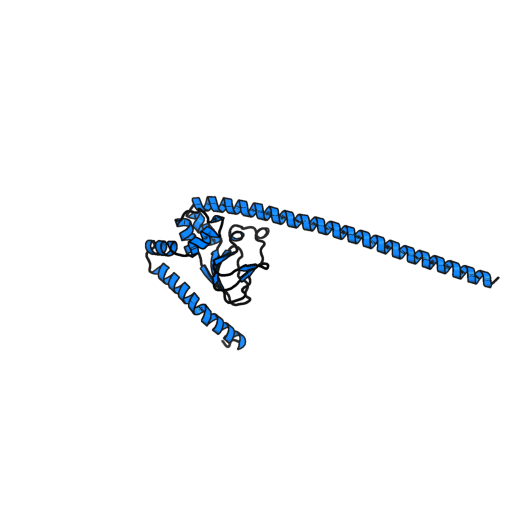1 217 ? 47.635 -1.309 -60.974 1.00 59.44 217 THR A N 1
ATOM 1721 C CA . THR A 1 217 ? 47.710 -1.404 -62.443 1.00 59.44 217 THR A CA 1
ATOM 1722 C C . THR A 1 217 ? 48.617 -0.351 -63.073 1.00 59.44 217 THR A C 1
ATOM 1724 O O . THR A 1 217 ? 49.193 -0.621 -64.126 1.00 59.44 217 THR A O 1
ATOM 1727 N N . ASP A 1 218 ? 48.780 0.806 -62.433 1.00 57.41 218 ASP A N 1
ATOM 1728 C CA . ASP A 1 218 ? 49.670 1.862 -62.925 1.00 57.41 218 ASP A CA 1
ATOM 1729 C C . ASP A 1 218 ? 51.147 1.539 -62.636 1.00 57.41 218 ASP A C 1
ATOM 1731 O O . ASP A 1 218 ? 51.992 1.732 -63.510 1.00 57.41 218 ASP A O 1
ATOM 1735 N N . ASP A 1 219 ? 51.450 0.917 -61.489 1.00 56.34 219 ASP A N 1
ATOM 1736 C CA . ASP A 1 219 ? 52.803 0.427 -61.177 1.00 56.34 219 ASP A CA 1
ATOM 1737 C C . ASP A 1 219 ? 53.260 -0.694 -62.131 1.00 56.34 219 ASP A C 1
ATOM 1739 O O . ASP A 1 219 ? 54.420 -0.734 -62.541 1.00 56.34 219 ASP A O 1
ATOM 1743 N N . VAL A 1 220 ? 52.355 -1.589 -62.547 1.00 57.84 220 VAL A N 1
ATOM 1744 C CA . VAL A 1 220 ? 52.691 -2.675 -63.491 1.00 57.84 220 VAL A CA 1
ATOM 1745 C C . VAL A 1 220 ? 52.986 -2.125 -64.892 1.00 57.84 220 VAL A C 1
ATOM 1747 O O . VAL A 1 220 ? 53.945 -2.559 -65.528 1.00 57.84 220 VAL A O 1
ATOM 1750 N N . LYS A 1 221 ? 52.237 -1.113 -65.351 1.00 58.50 221 LYS A N 1
ATOM 1751 C CA . LYS A 1 221 ? 52.494 -0.454 -66.643 1.00 58.50 221 LYS A CA 1
ATOM 1752 C C . LYS A 1 221 ? 53.780 0.378 -66.643 1.00 58.50 221 LYS A C 1
ATOM 1754 O O . LYS A 1 221 ? 54.453 0.447 -67.668 1.00 58.50 221 LYS A O 1
ATOM 1759 N N . ALA A 1 222 ? 54.141 0.991 -65.514 1.00 57.81 222 ALA A N 1
ATOM 1760 C CA . ALA A 1 222 ? 55.389 1.744 -65.381 1.00 57.81 222 ALA A CA 1
ATOM 1761 C C . ALA A 1 222 ? 56.635 0.836 -65.423 1.00 57.81 222 ALA A C 1
ATOM 1763 O O . ALA A 1 222 ? 57.655 1.216 -66.001 1.00 57.81 222 ALA A O 1
ATOM 1764 N N . VAL A 1 223 ? 56.543 -0.377 -64.866 1.00 55.88 223 VAL A N 1
ATOM 1765 C CA . VAL A 1 223 ? 57.622 -1.380 -64.911 1.00 55.88 223 VAL A CA 1
ATOM 1766 C C . VAL A 1 223 ? 57.765 -2.003 -66.306 1.00 55.88 223 VAL A C 1
ATOM 1768 O O . VAL A 1 223 ? 58.886 -2.189 -66.771 1.00 55.88 223 VAL A O 1
ATOM 1771 N N . GLU A 1 224 ? 56.670 -2.262 -67.026 1.00 54.94 224 GLU A N 1
ATOM 1772 C CA . GLU A 1 224 ? 56.745 -2.764 -68.412 1.00 54.94 224 GLU A CA 1
ATOM 1773 C C . GLU A 1 224 ? 57.318 -1.726 -69.394 1.00 54.94 224 GLU A C 1
ATOM 1775 O O . GLU A 1 224 ? 58.054 -2.091 -70.308 1.00 54.94 224 GLU A O 1
ATOM 1780 N N . ALA A 1 225 ? 57.066 -0.430 -69.181 1.00 56.34 225 ALA A N 1
ATOM 1781 C CA . ALA A 1 225 ? 57.609 0.644 -70.020 1.00 56.34 225 ALA A CA 1
ATOM 1782 C C . ALA A 1 225 ? 59.107 0.938 -69.792 1.00 56.34 225 ALA A C 1
ATOM 1784 O O . ALA A 1 225 ? 59.704 1.668 -70.577 1.00 56.34 225 ALA A O 1
ATOM 1785 N N . SER A 1 226 ? 59.714 0.402 -68.729 1.00 53.44 226 SER A N 1
ATOM 1786 C CA . SER A 1 226 ? 61.150 0.552 -68.433 1.00 53.44 226 SER A CA 1
ATOM 1787 C C . SER A 1 226 ? 61.981 -0.694 -68.784 1.00 53.44 226 SER A C 1
ATOM 1789 O O . SER A 1 226 ? 63.201 -0.685 -68.624 1.00 53.44 226 SER A O 1
ATOM 1791 N N . LEU A 1 227 ? 61.330 -1.746 -69.297 1.00 51.69 227 LEU A N 1
ATOM 1792 C CA . LEU A 1 227 ? 61.932 -2.999 -69.775 1.00 51.69 227 LEU A CA 1
ATOM 1793 C C . LEU A 1 227 ? 61.908 -3.147 -71.313 1.00 51.69 227 LEU A C 1
ATOM 1795 O O . LEU A 1 227 ? 62.332 -4.187 -71.821 1.00 51.69 227 LEU A O 1
ATOM 1799 N N . ALA A 1 228 ? 61.441 -2.126 -72.036 1.00 47.59 228 ALA A N 1
ATOM 1800 C CA . ALA A 1 228 ? 61.480 -2.010 -73.497 1.00 47.59 228 ALA A CA 1
ATOM 1801 C C . ALA A 1 228 ? 62.456 -0.904 -73.919 1.00 47.59 228 ALA A C 1
ATOM 1803 O O . ALA A 1 228 ? 63.140 -1.097 -74.949 1.00 47.59 228 ALA A O 1
#

Sequence (228 aa):
WKLPSGHRFKLREYMLIAKDISCHTRQQQLLEENLSEGLQRKILLESPILGVIQTKVYWAAGLEQDALLEIIRCLDSAMYAKDETIPARNKMIIVRMGIVAIGGRILGRNSVYGENSILLVTDQLISGPMPRTLSYVAVLSLDQSSLIRVCEQYPSADERLRRAQARTAVWRGFVLHGIKEQRRLNKSSMIEEARIQTKLGFVAATQRSSIFNALRTDDVKAVEASLA

Radius of gyration: 31.94 Å; Cα contacts (8 Å, |Δi|>4): 248; chains: 1; bounding box: 84×32×99 Å

pLDDT: mean 87.84, std 12.84, range [47.59, 98.38]

Organism: NCBI:txid327968

Nearest PDB structures (foldseek):
  7rhj-assembly1_B  TM=7.930E-01  e=6.278E-09  Homo sapiens
  7rhl-assembly1_B  TM=7.272E-01  e=3.420E-09  Hom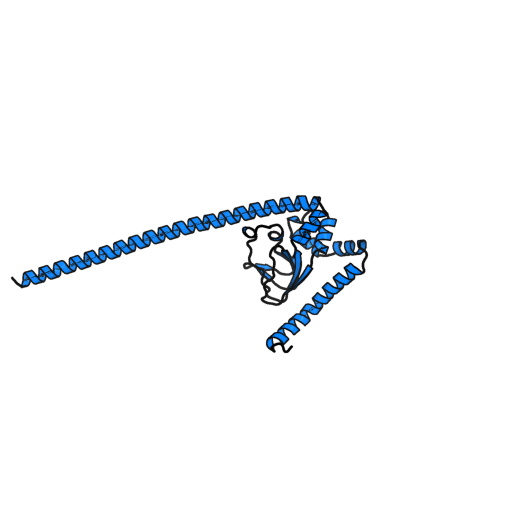o sapiens
  7rhk-assembly1_B  TM=7.399E-01  e=4.361E-09  Homo sapiens
  8bx7-assembly1_D  TM=6.137E-01  e=2.092E-10  Bos taurus
  7rhg-assembly1_B  TM=7.310E-01  e=1.561E-08  Homo sapiens